Protein AF-A0A559K9N5-F1 (afdb_monomer_lite)

Radius of gyration: 22.15 Å; chains: 1; bounding box: 62×51×55 Å

InterPro domains:
  IPR001088 Glycoside hydrolase, family 4 [PTHR32092] (78-131)
  IPR015955 Lactate dehydrogenase/glycoside hydrolase, family 4, C-terminal [G3DSA:3.90.110.10] (132-196)
  IPR015955 Lactate dehydrogenase/glycoside hydrolase, family 4, C-terminal [SSF56327] (88-195)
  IPR022616 Glycosyl hydrolase, family 4, C-terminal [PF11975] (82-131)
  IPR053715 Glycosyl Hydrolase 4 Enzyme Superfamily [G3DSA:3.90.1820.10] (7-131)

Structure (mmCIF, N/CA/C/O backbone):
data_AF-A0A559K9N5-F1
#
_entry.id   AF-A0A559K9N5-F1
#
loop_
_atom_site.group_PDB
_atom_site.id
_atom_site.type_symbol
_atom_site.label_atom_id
_atom_site.label_alt_id
_atom_site.label_comp_id
_atom_site.label_asym_id
_atom_site.label_entity_id
_atom_site.label_seq_id
_atom_site.pdbx_PDB_ins_code
_atom_site.Cartn_x
_atom_site.Cartn_y
_atom_site.Cartn_z
_atom_site.occupancy
_atom_site.B_iso_or_equiv
_atom_site.auth_seq_id
_atom_site.auth_comp_id
_atom_site.auth_asym_id
_atom_site.auth_atom_id
_atom_site.pdbx_PDB_model_num
ATOM 1 N N . MET A 1 1 ? 31.440 27.047 38.379 1.00 31.69 1 MET A N 1
ATOM 2 C CA . MET A 1 1 ? 32.096 26.309 37.282 1.00 31.69 1 MET A CA 1
ATOM 3 C C . MET A 1 1 ? 31.026 26.067 36.230 1.00 31.69 1 MET A C 1
ATOM 5 O O . MET A 1 1 ? 30.105 25.319 36.510 1.00 31.69 1 MET A O 1
ATOM 9 N N . VAL A 1 2 ? 31.095 26.803 35.120 1.00 21.33 2 VAL A N 1
ATOM 10 C CA . VAL A 1 2 ? 30.255 26.661 33.902 1.00 21.33 2 VAL A CA 1
ATOM 11 C C . VAL A 1 2 ? 30.662 25.314 33.241 1.00 21.33 2 VAL A C 1
ATOM 13 O O . VAL A 1 2 ? 31.806 24.912 33.449 1.00 21.33 2 VAL A O 1
ATOM 16 N N . VAL A 1 3 ? 29.865 24.492 32.542 1.00 24.55 3 VAL A N 1
ATOM 17 C CA . VAL A 1 3 ? 28.749 24.698 31.588 1.00 24.55 3 VAL A CA 1
ATOM 18 C C . VAL A 1 3 ? 27.639 23.645 31.845 1.00 24.55 3 VAL A C 1
ATOM 20 O O . VAL A 1 3 ? 27.997 22.498 32.094 1.00 24.55 3 VAL A O 1
ATOM 23 N N . ASP A 1 4 ? 26.317 23.876 31.848 1.00 23.12 4 ASP A N 1
ATOM 24 C CA . ASP A 1 4 ? 25.463 25.061 31.581 1.00 23.12 4 ASP A CA 1
ATOM 25 C C . ASP A 1 4 ? 24.963 25.264 30.120 1.00 23.12 4 ASP A C 1
ATOM 27 O O . ASP A 1 4 ? 25.299 26.259 29.479 1.00 23.12 4 ASP A O 1
ATOM 31 N N . VAL A 1 5 ? 24.170 24.317 29.571 1.00 26.19 5 VAL A N 1
ATOM 32 C CA . VAL A 1 5 ? 23.269 24.568 28.415 1.00 26.19 5 VAL A CA 1
ATOM 33 C C . VAL A 1 5 ? 21.863 24.013 28.688 1.00 26.19 5 VAL A C 1
ATOM 35 O O . VAL A 1 5 ? 21.681 22.818 28.912 1.00 26.19 5 VAL A O 1
ATOM 38 N N . MET A 1 6 ? 20.907 24.940 28.648 1.00 23.38 6 MET A N 1
ATOM 39 C CA . MET A 1 6 ? 19.439 24.831 28.628 1.00 23.38 6 MET A CA 1
ATOM 40 C C . MET A 1 6 ? 18.924 23.848 27.532 1.00 23.38 6 MET A C 1
ATOM 42 O O . MET A 1 6 ? 19.686 23.423 26.670 1.00 23.38 6 MET A O 1
ATOM 46 N N . ASP A 1 7 ? 17.660 23.423 27.466 1.00 23.78 7 ASP A N 1
ATOM 47 C CA . ASP A 1 7 ? 16.441 24.148 27.838 1.00 23.78 7 ASP A CA 1
ATOM 48 C C . ASP A 1 7 ? 15.237 23.211 28.068 1.00 23.78 7 ASP A C 1
ATOM 50 O O . ASP A 1 7 ? 15.202 22.082 27.567 1.00 23.78 7 ASP A O 1
ATOM 54 N N . GLU A 1 8 ? 14.229 23.697 28.793 1.00 28.95 8 GLU A N 1
ATOM 55 C CA . GLU A 1 8 ? 12.932 23.030 28.963 1.00 28.95 8 GLU A CA 1
ATOM 56 C C . GLU A 1 8 ? 11.982 23.417 27.818 1.00 28.95 8 GLU A C 1
ATOM 58 O O . GLU A 1 8 ? 11.743 24.603 27.612 1.00 28.95 8 GLU A O 1
ATOM 63 N N . ALA A 1 9 ? 11.353 22.458 27.119 1.00 24.92 9 ALA A N 1
ATOM 64 C CA . ALA A 1 9 ? 10.164 22.759 26.308 1.00 24.92 9 ALA A CA 1
ATOM 65 C C . ALA A 1 9 ? 9.334 21.533 25.871 1.00 24.92 9 ALA A C 1
ATOM 67 O O . ALA A 1 9 ? 9.774 20.718 25.066 1.00 24.92 9 ALA A O 1
ATOM 68 N N . LEU A 1 10 ? 8.065 21.557 26.293 1.00 23.88 10 LEU A N 1
ATOM 69 C CA . LEU A 1 10 ? 6.86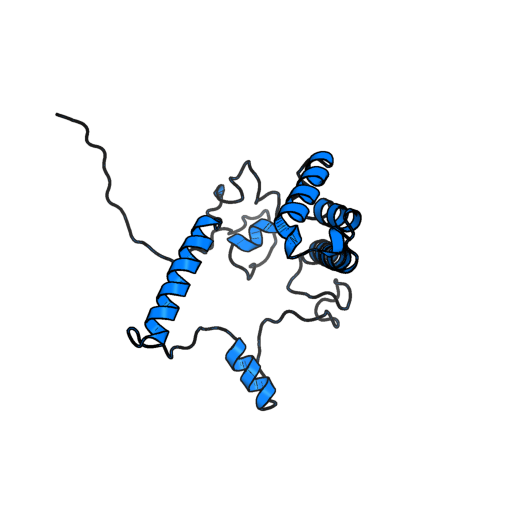2 21.227 25.510 1.00 23.88 10 LEU A CA 1
ATOM 70 C C . LEU A 1 10 ? 6.554 19.762 25.123 1.00 23.88 10 LEU A C 1
ATOM 72 O O . LEU A 1 10 ? 7.095 19.178 24.190 1.00 23.88 10 LEU A O 1
ATOM 76 N N . ASP A 1 11 ? 5.514 19.269 25.798 1.00 23.53 11 ASP A N 1
ATOM 77 C CA . ASP A 1 11 ? 4.351 18.555 25.262 1.00 23.53 11 ASP A CA 1
ATOM 78 C C . ASP A 1 11 ? 4.532 17.465 24.191 1.00 23.53 11 ASP A C 1
ATOM 80 O O . ASP A 1 11 ? 4.672 17.707 22.990 1.00 23.53 11 ASP A O 1
ATOM 84 N N . VAL A 1 12 ? 4.279 16.225 24.615 1.00 21.98 12 VAL A N 1
ATOM 85 C CA . VAL A 1 12 ? 4.082 15.073 23.725 1.00 21.98 12 VAL A CA 1
ATOM 86 C C . VAL A 1 12 ? 2.683 15.118 23.085 1.00 21.98 12 VAL A C 1
ATOM 88 O O . VAL A 1 12 ? 1.790 14.337 23.423 1.00 21.98 12 VAL A O 1
ATOM 91 N N . TRP A 1 13 ? 2.490 16.019 22.121 1.00 19.45 13 TRP A N 1
ATOM 92 C CA . TRP A 1 13 ? 1.315 16.023 21.243 1.00 19.45 13 TRP A CA 1
ATOM 93 C C . TRP A 1 13 ? 1.425 14.900 20.200 1.00 19.45 13 TRP A C 1
ATOM 95 O O . TRP A 1 13 ? 2.041 15.060 19.147 1.00 19.45 13 TRP A O 1
ATOM 105 N N . VAL A 1 14 ? 0.785 13.752 20.453 1.00 25.91 14 VAL A N 1
ATOM 106 C CA . VAL A 1 14 ? 0.626 12.683 19.443 1.00 25.91 14 VAL A CA 1
ATOM 107 C C . VAL A 1 14 ? -0.525 13.021 18.485 1.00 25.91 14 VAL A C 1
ATOM 109 O O . VAL A 1 14 ? -1.533 12.324 18.422 1.00 25.91 14 VAL A O 1
ATOM 112 N N . ILE A 1 15 ? -0.359 14.108 17.729 1.00 29.33 15 ILE A N 1
ATOM 113 C CA . ILE A 1 15 ? -1.099 14.409 16.496 1.00 29.33 15 ILE A CA 1
ATOM 114 C C . ILE A 1 15 ? -0.087 15.044 15.540 1.00 29.33 15 ILE A C 1
ATOM 116 O O . ILE A 1 15 ? 0.432 16.120 15.819 1.00 29.33 15 ILE A O 1
ATOM 120 N N . CYS A 1 16 ? 0.224 14.379 14.426 1.00 26.53 16 CYS A N 1
ATOM 121 C CA . CYS A 1 16 ? 1.191 14.869 13.439 1.00 26.53 16 CYS A CA 1
ATOM 122 C C . CYS A 1 16 ? 0.758 14.538 12.005 1.00 26.53 16 CYS A C 1
ATOM 124 O O . CYS A 1 16 ? 1.421 13.791 11.292 1.00 26.53 16 CYS A O 1
ATOM 126 N N . ASP A 1 17 ? -0.344 15.158 11.591 1.00 36.38 17 ASP A N 1
ATOM 127 C CA . ASP A 1 17 ? -0.456 15.729 10.248 1.00 36.38 17 ASP A CA 1
ATOM 128 C C . ASP A 1 17 ? -0.633 17.236 10.455 1.00 36.38 17 ASP A C 1
ATOM 130 O O . ASP A 1 17 ? -1.739 17.757 10.592 1.00 36.38 17 ASP A O 1
ATOM 134 N N . GLY A 1 18 ? 0.489 17.938 10.619 1.00 35.84 18 GLY A N 1
ATOM 135 C CA . GLY A 1 18 ? 0.484 19.392 10.667 1.00 35.84 18 GLY A CA 1
ATOM 136 C C . GLY A 1 18 ? 0.368 19.910 9.245 1.00 35.84 18 GLY A C 1
ATOM 137 O O . GLY A 1 18 ? 1.413 20.191 8.674 1.00 35.84 18 GLY A O 1
ATOM 138 N N . TRP A 1 19 ? -0.865 19.991 8.723 1.00 39.06 19 TRP A N 1
ATOM 139 C CA . TRP A 1 19 ? -1.255 20.419 7.369 1.00 39.06 19 TRP A CA 1
ATOM 140 C C . TRP A 1 19 ? -0.451 21.644 6.894 1.00 39.06 19 TRP A C 1
ATOM 142 O O . TRP A 1 19 ? -0.845 22.798 7.098 1.00 39.06 19 TRP A O 1
ATOM 152 N N . ARG A 1 20 ? 0.726 21.392 6.317 1.00 43.19 20 ARG A N 1
ATOM 153 C CA . ARG A 1 20 ? 1.732 22.409 5.952 1.00 43.19 20 ARG A CA 1
ATOM 154 C C . ARG A 1 20 ? 2.224 22.245 4.527 1.00 43.19 20 ARG A C 1
ATOM 156 O O . ARG A 1 20 ? 2.877 23.162 4.026 1.00 43.19 20 ARG A O 1
ATOM 163 N N . LEU A 1 21 ? 1.815 21.182 3.833 1.00 44.53 21 LEU A N 1
ATOM 164 C CA . LEU A 1 21 ? 1.762 21.148 2.371 1.00 44.53 21 LEU A CA 1
ATOM 165 C C . LEU A 1 21 ? 0.645 22.065 1.839 1.00 44.53 21 LEU A C 1
ATOM 167 O O . LEU A 1 21 ? -0.205 21.668 1.048 1.00 44.53 21 LEU A O 1
ATOM 171 N N . ASN A 1 22 ? 0.672 23.332 2.260 1.00 41.56 22 ASN A N 1
ATOM 172 C CA . ASN A 1 22 ? -0.037 24.398 1.580 1.00 41.56 22 ASN A CA 1
ATOM 173 C C . ASN A 1 22 ? 0.777 24.700 0.319 1.00 41.56 22 ASN A C 1
ATOM 175 O O . ASN A 1 22 ? 1.760 25.448 0.358 1.00 41.56 22 ASN A O 1
ATOM 179 N N . PHE A 1 23 ? 0.443 24.001 -0.766 1.00 46.22 23 PHE A N 1
ATOM 180 C CA . PHE A 1 23 ? 1.083 24.196 -2.055 1.00 46.22 23 PHE A CA 1
ATOM 181 C C . PHE A 1 23 ? 0.971 25.676 -2.429 1.00 46.22 23 PHE A C 1
ATOM 183 O O . PHE A 1 23 ? -0.121 26.226 -2.544 1.00 46.22 23 PHE A O 1
ATOM 190 N N . GLY A 1 24 ? 2.120 26.340 -2.584 1.00 38.91 24 GLY A N 1
ATOM 191 C CA . GLY A 1 24 ? 2.156 27.688 -3.144 1.00 38.91 24 GLY A CA 1
ATOM 192 C C . GLY A 1 24 ? 1.601 27.702 -4.578 1.00 38.91 24 GLY A C 1
ATOM 193 O O . GLY A 1 24 ? 1.278 26.642 -5.116 1.00 38.91 24 GLY A O 1
ATOM 194 N N . PRO A 1 25 ? 1.569 28.865 -5.252 1.00 39.41 25 PRO A N 1
ATOM 195 C CA . PRO A 1 25 ? 0.914 29.063 -6.559 1.00 39.41 25 PRO A CA 1
ATOM 196 C C . PRO A 1 25 ? 1.539 28.301 -7.757 1.00 39.41 25 PRO A C 1
ATOM 198 O O . PRO A 1 25 ? 1.350 28.686 -8.904 1.00 39.41 25 PRO A O 1
ATOM 201 N N . PHE A 1 26 ? 2.305 27.238 -7.500 1.00 38.09 26 PHE A N 1
ATOM 202 C CA . PHE A 1 26 ? 2.994 26.382 -8.463 1.00 38.09 26 PHE A CA 1
ATOM 203 C C . PHE A 1 26 ? 2.447 24.942 -8.527 1.00 38.09 26 PHE A C 1
ATOM 205 O O . PHE A 1 26 ? 2.893 24.186 -9.387 1.00 38.09 26 PHE A O 1
ATOM 212 N N . LEU A 1 27 ? 1.511 24.543 -7.653 1.00 40.69 27 LEU A N 1
ATOM 213 C CA . LEU A 1 27 ? 0.778 23.275 -7.775 1.00 40.69 27 LEU A CA 1
ATOM 214 C C . LEU A 1 27 ? -0.737 23.528 -7.703 1.00 40.69 27 LEU A C 1
ATOM 216 O O . LEU A 1 27 ? -1.298 23.679 -6.621 1.00 40.69 27 LEU A O 1
ATOM 220 N N . GLU A 1 28 ? -1.397 23.530 -8.864 1.00 38.53 28 GLU A N 1
ATOM 221 C CA . GLU A 1 28 ? -2.861 23.453 -8.988 1.00 38.53 28 GLU A CA 1
ATOM 222 C C . GLU A 1 28 ? -3.338 22.028 -8.658 1.00 38.53 28 GLU A C 1
ATOM 224 O O . GLU A 1 28 ? -3.653 21.227 -9.538 1.00 38.53 28 GLU A O 1
ATOM 229 N N . LEU A 1 29 ? -3.341 21.683 -7.371 1.00 46.56 29 LEU A N 1
ATOM 230 C CA . LEU A 1 29 ? -3.907 20.435 -6.863 1.00 46.56 29 LEU A CA 1
ATOM 231 C C . LEU A 1 29 ? -4.775 20.738 -5.644 1.00 46.56 29 LEU A C 1
ATOM 233 O O . LEU A 1 29 ? -4.292 20.845 -4.516 1.00 46.56 29 LEU A O 1
ATOM 237 N N . ASP A 1 30 ? -6.071 20.896 -5.910 1.00 39.97 30 ASP A N 1
ATOM 238 C CA . ASP A 1 30 ? -7.085 21.184 -4.903 1.00 39.97 30 ASP A CA 1
ATOM 239 C C . ASP A 1 30 ? -7.113 20.109 -3.806 1.00 39.97 30 ASP A C 1
ATOM 241 O O . ASP A 1 30 ? -7.405 18.940 -4.063 1.00 39.97 30 ASP A O 1
ATOM 245 N N . LEU A 1 31 ? -6.830 20.553 -2.576 1.00 49.69 31 LEU A N 1
ATOM 246 C CA . LEU A 1 31 ? -7.130 19.907 -1.291 1.00 49.69 31 LEU A CA 1
ATOM 247 C C . LEU A 1 31 ? -7.008 18.369 -1.277 1.00 49.69 31 LEU A C 1
ATOM 249 O O . LEU A 1 31 ? -8.017 17.654 -1.286 1.00 49.69 31 LEU A O 1
ATOM 253 N N . PRO A 1 32 ? -5.784 17.828 -1.187 1.00 56.22 32 PRO A N 1
ATOM 254 C CA . PRO A 1 32 ? -5.600 16.390 -1.102 1.00 56.22 32 PRO A CA 1
ATOM 255 C C . PRO A 1 32 ? -6.125 15.830 0.235 1.00 56.22 32 PRO A C 1
ATOM 257 O O . PRO A 1 32 ? -5.809 16.323 1.314 1.00 56.22 32 PRO A O 1
ATOM 260 N N . LEU A 1 33 ? -6.933 14.769 0.152 1.00 58.12 33 LEU A N 1
ATOM 261 C CA . LEU A 1 33 ? -7.705 14.211 1.277 1.00 58.12 33 LEU A CA 1
ATOM 262 C C . LEU A 1 33 ? -6.913 13.288 2.226 1.00 58.12 33 LEU A C 1
ATOM 264 O O . LEU A 1 33 ? -7.417 12.929 3.288 1.00 58.12 33 LEU A O 1
ATOM 268 N N . ALA A 1 34 ? -5.704 12.866 1.850 1.00 60.94 34 ALA A N 1
ATOM 269 C CA . ALA A 1 34 ? -4.846 12.017 2.679 1.00 60.94 34 ALA A CA 1
ATOM 270 C C . ALA A 1 34 ? -3.799 12.861 3.420 1.00 60.94 34 ALA A C 1
ATOM 272 O O . ALA A 1 34 ? -3.309 13.838 2.872 1.00 60.94 34 ALA A O 1
ATOM 273 N N . GLY A 1 35 ? -3.413 12.469 4.639 1.00 62.59 35 GLY A N 1
ATOM 274 C CA . GLY A 1 35 ? -2.420 13.219 5.422 1.00 62.59 35 GLY A CA 1
ATOM 275 C C . GLY A 1 35 ? -1.067 13.369 4.710 1.00 62.59 35 GLY A C 1
ATOM 276 O O . GLY A 1 35 ? -0.604 12.427 4.054 1.00 62.59 35 GLY A O 1
ATOM 277 N N . ASP A 1 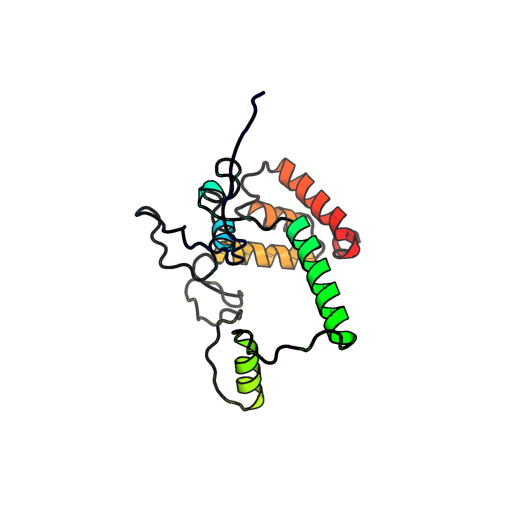36 ? -0.427 14.533 4.884 1.00 67.88 36 ASP A N 1
ATOM 278 C CA . ASP A 1 36 ? 0.780 15.014 4.185 1.00 67.88 36 ASP A CA 1
ATOM 279 C C . ASP A 1 36 ? 1.882 13.946 4.004 1.00 67.88 36 ASP A C 1
ATOM 281 O O . ASP A 1 36 ? 2.549 13.892 2.967 1.00 67.88 36 ASP A O 1
ATOM 285 N N . ARG A 1 37 ? 2.050 13.046 4.987 1.00 74.19 37 ARG A N 1
ATOM 286 C CA . ARG A 1 37 ? 3.048 11.959 4.950 1.00 74.19 37 ARG A CA 1
ATOM 287 C C . ARG A 1 37 ? 2.850 10.912 3.856 1.00 74.19 37 ARG A C 1
ATOM 289 O O . ARG A 1 37 ? 3.842 10.320 3.437 1.00 74.19 37 ARG A O 1
ATOM 296 N N . HIS A 1 38 ? 1.608 10.682 3.432 1.00 77.88 38 HIS A N 1
ATOM 297 C CA . HIS A 1 38 ? 1.259 9.707 2.394 1.00 77.88 38 HIS A CA 1
ATOM 298 C C . HIS A 1 38 ? 1.320 10.343 1.010 1.00 77.88 38 HIS A C 1
ATOM 300 O O . HIS A 1 38 ? 1.842 9.746 0.079 1.00 77.88 38 HIS A O 1
ATOM 306 N N . LEU A 1 39 ? 0.845 11.586 0.886 1.00 78.00 39 LEU A N 1
ATOM 307 C CA . LEU A 1 39 ? 0.838 12.320 -0.380 1.00 78.00 39 LEU A CA 1
ATOM 308 C C . LEU A 1 39 ? 2.236 12.504 -0.951 1.00 78.00 39 LEU A C 1
ATOM 310 O O . LEU A 1 39 ? 2.435 12.342 -2.150 1.00 78.00 39 LEU A O 1
ATOM 314 N N . ILE A 1 40 ? 3.208 12.833 -0.097 1.00 80.25 40 ILE A N 1
ATOM 315 C CA . ILE A 1 40 ? 4.561 13.166 -0.546 1.00 80.25 40 ILE A CA 1
ATOM 316 C C . ILE A 1 40 ? 5.247 12.000 -1.274 1.00 80.25 40 ILE A C 1
ATOM 318 O O . ILE A 1 40 ? 6.127 12.226 -2.098 1.00 80.25 40 ILE A O 1
ATOM 322 N N . GLU A 1 41 ? 4.818 10.764 -1.010 1.00 81.94 41 GLU A N 1
ATOM 323 C CA . GLU A 1 41 ? 5.340 9.540 -1.628 1.00 81.94 41 GLU A CA 1
ATOM 324 C C . GLU A 1 41 ? 4.909 9.395 -3.103 1.00 81.94 41 GLU A C 1
ATOM 326 O O . GLU A 1 41 ? 5.565 8.689 -3.858 1.00 81.94 41 GLU A O 1
ATOM 331 N N . PHE A 1 42 ? 3.903 10.154 -3.555 1.00 80.69 42 PHE A N 1
ATOM 332 C CA . PHE A 1 42 ? 3.495 10.255 -4.965 1.00 80.69 42 PHE A CA 1
ATOM 333 C C . PHE A 1 42 ? 4.274 11.336 -5.747 1.00 80.69 42 PHE A C 1
ATOM 335 O O . PHE A 1 42 ? 4.119 11.452 -6.962 1.00 80.69 42 PHE A O 1
ATOM 342 N N . TYR A 1 43 ? 5.120 12.137 -5.081 1.00 81.31 43 TYR A N 1
ATOM 343 C CA . TYR A 1 43 ? 5.844 13.261 -5.690 1.00 81.31 43 TYR A CA 1
ATOM 344 C C . TYR A 1 43 ? 7.359 13.163 -5.439 1.00 81.31 43 TYR A C 1
ATOM 346 O O . TYR A 1 43 ? 7.855 13.665 -4.425 1.00 81.31 43 TYR A O 1
ATOM 354 N N . PRO A 1 44 ? 8.151 12.605 -6.373 1.00 80.62 44 PRO A N 1
ATOM 355 C CA . PRO A 1 44 ? 9.596 12.415 -6.179 1.00 80.62 44 PRO A CA 1
ATOM 356 C C . PRO A 1 44 ? 10.369 13.728 -6.002 1.00 80.62 44 PRO A C 1
ATOM 358 O O . PRO A 1 44 ? 11.372 13.784 -5.293 1.00 80.62 44 PRO A O 1
ATOM 361 N N . SER A 1 45 ? 9.872 14.827 -6.577 1.00 80.50 45 SER A N 1
ATOM 362 C CA . SER A 1 45 ? 10.395 16.184 -6.360 1.00 80.50 45 SER A CA 1
ATOM 363 C C . SER A 1 45 ? 10.274 16.655 -4.901 1.00 80.50 45 SER A C 1
ATOM 365 O O . SER A 1 45 ? 11.079 17.474 -4.450 1.00 80.50 45 SER A O 1
ATOM 367 N N . LEU A 1 46 ? 9.317 16.104 -4.146 1.00 82.12 46 LEU A N 1
ATOM 368 C CA . LEU A 1 46 ? 9.026 16.428 -2.746 1.00 82.12 46 LEU A CA 1
ATOM 369 C C . LEU A 1 46 ? 9.487 15.341 -1.757 1.00 82.12 46 LEU A C 1
ATOM 371 O O . LEU A 1 46 ? 9.679 15.651 -0.584 1.00 82.12 46 LEU A O 1
ATOM 375 N N . CYS A 1 47 ? 9.738 14.109 -2.212 1.00 83.69 47 CYS A N 1
ATOM 376 C CA . CYS A 1 47 ? 10.252 13.003 -1.396 1.00 83.69 47 CYS A CA 1
ATOM 377 C C . CYS A 1 47 ? 11.584 12.459 -1.943 1.00 83.69 47 CYS A C 1
ATOM 379 O O . CYS A 1 47 ? 11.625 11.425 -2.605 1.00 83.69 47 CYS A O 1
ATOM 381 N N . ASN A 1 48 ? 12.695 13.140 -1.643 1.00 82.50 48 ASN A N 1
ATOM 382 C CA . ASN A 1 48 ? 14.038 12.735 -2.076 1.00 82.50 48 ASN A CA 1
ATOM 383 C C . ASN A 1 48 ? 15.119 13.093 -1.042 1.00 82.50 48 ASN A C 1
ATOM 385 O O . ASN A 1 48 ? 14.863 13.784 -0.056 1.00 82.50 48 ASN A O 1
ATOM 389 N N . LEU A 1 49 ? 16.357 12.649 -1.265 1.00 84.38 49 LEU A N 1
ATOM 390 C CA . LEU A 1 49 ? 17.458 12.867 -0.321 1.00 84.38 49 LEU A CA 1
ATOM 391 C C . LEU A 1 49 ? 17.724 14.362 -0.034 1.00 84.38 49 LEU A C 1
ATOM 393 O O . LEU A 1 49 ? 18.005 14.722 1.107 1.00 84.38 49 LEU A O 1
ATOM 397 N N . GLN A 1 50 ? 17.577 15.246 -1.031 1.00 84.56 50 GLN A N 1
ATOM 398 C CA . GLN A 1 50 ? 17.881 16.682 -0.907 1.00 84.56 50 GLN A CA 1
ATOM 399 C C . GLN A 1 50 ? 16.901 17.437 0.007 1.00 84.56 50 GLN A C 1
ATOM 401 O O . GLN A 1 50 ? 17.255 18.468 0.579 1.00 84.56 50 GLN A O 1
ATOM 406 N N . ASN A 1 51 ? 15.668 16.942 0.152 1.00 85.44 51 ASN A N 1
ATOM 407 C CA . ASN A 1 51 ? 14.655 17.499 1.055 1.00 85.44 51 ASN A CA 1
ATOM 408 C C . ASN A 1 51 ? 14.411 16.629 2.304 1.00 85.44 51 ASN A C 1
ATOM 410 O O . ASN A 1 51 ? 13.450 16.866 3.043 1.00 85.44 51 ASN A O 1
ATOM 414 N N . GLY A 1 52 ? 15.285 15.647 2.558 1.00 84.25 52 GLY A N 1
ATOM 415 C CA . GLY A 1 52 ? 15.169 14.730 3.689 1.00 84.25 52 GLY A CA 1
ATOM 416 C C . GLY A 1 52 ? 13.918 13.856 3.605 1.00 84.25 52 GLY A C 1
ATOM 417 O O . GLY A 1 52 ? 13.225 13.698 4.604 1.00 84.25 52 GLY A O 1
ATOM 418 N N . TYR A 1 53 ? 13.587 13.344 2.417 1.00 85.19 53 TYR A N 1
ATOM 419 C CA . TYR A 1 53 ? 12.376 12.558 2.146 1.00 85.19 53 TYR A CA 1
ATOM 420 C C . TYR A 1 53 ? 11.095 13.275 2.603 1.00 85.19 53 TYR A C 1
ATOM 422 O O . TYR A 1 53 ? 10.215 12.683 3.225 1.00 85.19 53 TYR A O 1
ATOM 430 N N . GLY A 1 54 ? 11.016 14.577 2.333 1.00 83.62 54 GLY A N 1
ATOM 431 C CA . GLY A 1 54 ? 9.884 15.422 2.701 1.00 83.62 54 GLY A CA 1
ATOM 432 C C . GLY A 1 54 ? 9.979 16.120 4.062 1.00 83.62 54 GLY A C 1
ATOM 433 O O . GLY A 1 54 ? 9.202 17.043 4.309 1.00 83.62 54 GLY A O 1
ATOM 434 N N . MET A 1 55 ? 10.944 15.771 4.925 1.00 84.38 55 MET A N 1
ATOM 435 C CA . MET A 1 55 ? 11.100 16.403 6.249 1.00 84.38 55 MET A CA 1
ATOM 436 C C . MET A 1 55 ? 11.294 17.926 6.173 1.00 84.38 55 MET A C 1
ATOM 438 O O . MET A 1 55 ? 10.823 18.644 7.055 1.00 84.38 55 MET A O 1
ATOM 442 N N . LYS A 1 56 ? 11.894 18.442 5.088 1.00 84.50 56 LYS A N 1
ATOM 443 C CA . LYS A 1 56 ? 11.993 19.888 4.797 1.00 84.50 56 LYS A CA 1
ATOM 444 C C . LYS A 1 56 ? 10.638 20.614 4.828 1.00 84.50 56 LYS A C 1
ATOM 446 O O . LYS A 1 56 ? 10.596 21.802 5.136 1.00 84.50 56 LYS A O 1
ATOM 451 N N . TYR A 1 57 ? 9.550 19.915 4.512 1.00 81.62 57 TYR A N 1
ATOM 452 C CA . TYR A 1 57 ? 8.189 20.454 4.459 1.00 81.62 57 TYR A CA 1
ATOM 453 C C . TYR A 1 57 ? 7.374 20.156 5.732 1.00 81.62 57 TYR A C 1
ATOM 455 O O . TYR A 1 57 ? 6.167 20.371 5.757 1.00 81.62 57 TYR A O 1
ATOM 463 N N . GLY A 1 58 ? 8.018 19.661 6.797 1.00 81.56 58 GLY A N 1
ATOM 464 C CA . GLY A 1 58 ? 7.359 19.280 8.052 1.00 81.56 58 GLY A CA 1
ATOM 465 C C . GLY A 1 58 ? 6.759 17.870 8.058 1.00 81.56 58 GLY A C 1
ATOM 466 O O . GLY A 1 58 ? 6.141 17.479 9.046 1.00 81.56 58 GLY A O 1
ATOM 467 N N . VAL A 1 59 ? 6.956 17.084 6.994 1.00 82.06 59 VAL A N 1
ATOM 468 C CA . VAL A 1 59 ? 6.466 15.704 6.926 1.00 82.06 59 VAL A CA 1
ATOM 469 C C . VAL A 1 59 ? 7.313 14.783 7.804 1.00 82.06 59 VAL A C 1
ATOM 471 O O . VAL A 1 59 ? 8.490 14.550 7.532 1.00 82.06 59 VAL A O 1
ATOM 474 N N . LEU A 1 60 ? 6.697 14.199 8.834 1.00 82.62 60 LEU A N 1
ATOM 475 C CA . LEU A 1 60 ? 7.346 13.212 9.697 1.00 82.62 60 LEU A CA 1
ATOM 476 C C . LEU A 1 60 ? 7.247 11.801 9.100 1.00 82.62 60 LEU A C 1
ATOM 478 O O . LEU A 1 60 ? 6.155 11.275 8.869 1.00 82.62 60 LEU A O 1
ATOM 482 N N . LYS A 1 61 ? 8.395 11.147 8.897 1.00 81.69 61 LYS A N 1
ATOM 483 C CA . LYS A 1 61 ? 8.455 9.758 8.421 1.00 81.69 61 LYS A CA 1
ATOM 484 C C . LYS A 1 61 ? 8.340 8.758 9.574 1.00 81.69 61 LYS A C 1
ATOM 486 O O . LYS A 1 61 ? 9.009 8.864 10.599 1.00 81.69 61 LYS A O 1
ATOM 491 N N . THR A 1 62 ? 7.494 7.742 9.395 1.00 84.00 62 THR A N 1
ATOM 492 C CA . THR A 1 62 ? 7.298 6.673 10.387 1.00 84.00 62 THR A CA 1
ATOM 493 C C . THR A 1 62 ? 8.4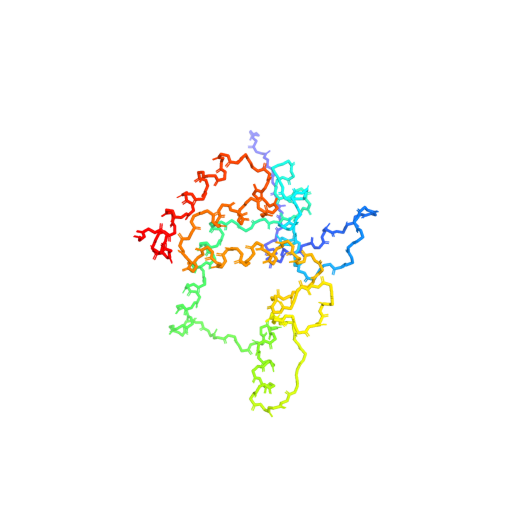10 5.627 10.284 1.00 84.00 62 THR A C 1
ATOM 495 O O . THR A 1 62 ? 8.401 4.800 9.373 1.00 84.00 62 THR A O 1
ATOM 498 N N . THR A 1 63 ? 9.345 5.620 11.236 1.00 87.75 63 THR A N 1
ATOM 499 C CA . THR A 1 63 ? 10.462 4.659 11.249 1.00 87.75 63 THR A CA 1
ATOM 500 C C . THR A 1 63 ? 10.016 3.228 11.584 1.00 87.75 63 THR A C 1
ATOM 502 O O . THR A 1 63 ? 8.986 2.994 12.225 1.00 87.75 63 THR A O 1
ATOM 505 N N . VAL A 1 64 ? 10.825 2.240 11.184 1.00 87.81 64 VAL A N 1
ATOM 506 C CA . VAL A 1 64 ? 10.598 0.821 11.523 1.00 87.81 64 VAL A CA 1
ATOM 507 C C . VAL A 1 64 ? 10.601 0.607 13.040 1.00 87.81 64 VAL A C 1
ATOM 509 O O . VAL A 1 64 ? 9.765 -0.135 13.556 1.00 87.81 64 VAL A O 1
ATOM 512 N N . ASP A 1 65 ? 11.476 1.294 13.775 1.00 89.44 65 ASP A N 1
ATOM 513 C CA . ASP A 1 65 ? 11.550 1.162 15.233 1.00 89.44 65 ASP A CA 1
ATOM 514 C C . ASP A 1 65 ? 10.362 1.815 15.946 1.00 89.44 65 ASP A C 1
ATOM 516 O O . ASP A 1 65 ? 9.841 1.239 16.903 1.00 89.44 65 ASP A O 1
ATOM 520 N N . ALA A 1 66 ? 9.821 2.922 15.421 1.00 87.81 66 ALA A N 1
ATOM 521 C CA . ALA A 1 66 ? 8.549 3.467 15.895 1.00 87.81 66 ALA A CA 1
ATOM 522 C C . ALA A 1 66 ? 7.393 2.464 15.700 1.00 87.81 66 ALA A C 1
ATOM 524 O O . ALA A 1 66 ? 6.576 2.282 16.610 1.00 87.81 66 ALA A O 1
ATOM 525 N N . ARG A 1 67 ? 7.350 1.740 14.567 1.00 89.75 67 ARG A N 1
ATOM 526 C CA . ARG A 1 67 ? 6.364 0.660 14.336 1.00 89.75 67 ARG A CA 1
ATOM 527 C C . ARG A 1 67 ? 6.556 -0.512 15.306 1.00 89.75 67 ARG A C 1
ATOM 529 O O . ARG A 1 67 ? 5.573 -0.982 15.879 1.00 89.75 67 ARG A O 1
ATOM 536 N N . ARG A 1 68 ? 7.799 -0.954 15.545 1.00 92.12 68 ARG A N 1
ATOM 537 C CA . ARG A 1 68 ? 8.131 -2.017 16.519 1.00 92.12 68 ARG A CA 1
ATOM 538 C C . ARG A 1 68 ? 7.698 -1.640 17.938 1.00 92.12 68 ARG A C 1
ATOM 540 O O . ARG A 1 68 ? 6.985 -2.408 18.581 1.00 92.12 68 ARG A O 1
ATOM 547 N N . LEU A 1 69 ? 8.059 -0.443 18.402 1.00 93.56 69 LEU A N 1
ATOM 548 C CA . LEU A 1 69 ? 7.699 0.056 19.731 1.00 93.56 69 LEU A CA 1
ATOM 549 C C . LEU A 1 69 ? 6.180 0.220 19.890 1.00 93.56 69 LEU A C 1
ATOM 551 O O . LEU A 1 69 ? 5.617 -0.169 20.914 1.00 93.56 69 LEU A O 1
ATOM 555 N N . THR A 1 70 ? 5.499 0.723 18.858 1.00 92.75 70 THR A N 1
ATOM 556 C CA . THR A 1 70 ? 4.031 0.814 18.834 1.00 92.75 70 THR A CA 1
ATOM 557 C C . THR A 1 70 ? 3.388 -0.570 18.924 1.00 92.75 70 THR A C 1
ATOM 559 O O . THR A 1 70 ? 2.466 -0.755 19.716 1.00 92.75 70 THR A O 1
ATOM 562 N N . LYS A 1 71 ? 3.911 -1.575 18.205 1.00 93.62 71 LYS A N 1
ATOM 563 C CA . LYS A 1 71 ? 3.415 -2.957 18.291 1.00 93.62 71 LYS A CA 1
ATOM 564 C C . LYS A 1 71 ? 3.596 -3.557 19.688 1.00 93.62 71 LYS A C 1
ATOM 566 O O . LYS A 1 71 ? 2.686 -4.231 20.165 1.00 93.62 71 LYS A O 1
ATOM 571 N N . LEU A 1 72 ? 4.722 -3.295 20.360 1.00 95.44 72 LEU A N 1
ATOM 572 C CA . LEU A 1 72 ? 4.942 -3.729 21.748 1.00 95.44 72 LEU A CA 1
ATOM 573 C C . LEU A 1 72 ? 3.915 -3.101 22.703 1.00 95.44 72 LEU A C 1
ATOM 575 O O . LEU A 1 72 ? 3.272 -3.828 23.457 1.00 95.44 72 LEU A O 1
ATOM 579 N N . ARG A 1 73 ? 3.692 -1.781 22.609 1.00 94.50 73 ARG A N 1
ATOM 580 C CA . ARG A 1 73 ? 2.675 -1.059 23.400 1.00 94.50 73 ARG A CA 1
ATOM 581 C C . ARG A 1 73 ? 1.255 -1.576 23.140 1.00 94.50 73 ARG A C 1
ATOM 583 O O . ARG A 1 73 ? 0.490 -1.757 24.079 1.00 94.50 73 ARG A O 1
ATOM 590 N N . GLN A 1 74 ? 0.909 -1.857 21.882 1.00 93.81 74 GLN A N 1
ATOM 591 C CA . GLN A 1 74 ? -0.387 -2.439 21.512 1.00 93.81 74 GLN A CA 1
ATOM 592 C C . GLN A 1 74 ? -0.573 -3.850 22.085 1.00 93.81 74 GLN A C 1
ATOM 594 O O . GLN A 1 74 ? -1.642 -4.156 22.605 1.00 93.81 74 GLN A O 1
ATOM 599 N N . LEU A 1 75 ? 0.451 -4.708 22.016 1.00 96.44 75 LEU A N 1
ATOM 600 C CA . LEU A 1 75 ? 0.390 -6.059 22.587 1.00 96.44 75 LEU A CA 1
ATOM 601 C C . LEU A 1 75 ? 0.266 -6.031 24.113 1.00 96.44 75 LEU A C 1
ATOM 603 O O . LEU A 1 75 ? -0.480 -6.833 24.668 1.00 96.44 75 LEU A O 1
ATOM 607 N N . ASP A 1 76 ? 0.960 -5.112 24.784 1.00 96.38 76 ASP A N 1
ATOM 608 C CA . ASP A 1 76 ? 0.809 -4.919 26.225 1.00 96.38 76 ASP A CA 1
ATOM 609 C C . ASP A 1 76 ? -0.602 -4.436 26.589 1.00 96.38 76 ASP A C 1
ATOM 611 O O . ASP A 1 76 ? -1.269 -5.042 27.426 1.00 96.38 76 ASP A O 1
ATOM 615 N N . HIS A 1 77 ? -1.125 -3.438 25.868 1.00 94.38 77 HIS A N 1
ATOM 616 C CA . HIS A 1 77 ? -2.496 -2.971 26.059 1.00 94.38 77 HIS A CA 1
ATOM 617 C C . HIS A 1 77 ? -3.530 -4.097 25.877 1.00 94.38 77 HIS A C 1
ATOM 619 O O . HIS A 1 77 ? -4.431 -4.225 26.706 1.00 94.38 77 HIS A O 1
ATOM 625 N N . ILE A 1 78 ? -3.383 -4.943 24.849 1.00 95.25 78 ILE A N 1
ATOM 626 C CA . ILE A 1 78 ? -4.259 -6.105 24.622 1.00 95.25 78 ILE A CA 1
ATOM 627 C C . ILE A 1 78 ? -4.177 -7.102 25.788 1.00 95.25 78 ILE A C 1
ATOM 629 O O . ILE A 1 78 ? -5.208 -7.628 26.203 1.00 95.25 78 ILE A O 1
ATOM 633 N N . ARG A 1 79 ? -2.988 -7.342 26.360 1.00 96.75 79 ARG A N 1
ATOM 634 C CA . ARG A 1 79 ? -2.834 -8.215 27.540 1.00 96.75 79 ARG A CA 1
ATOM 635 C C . ARG A 1 79 ? -3.532 -7.647 28.772 1.00 96.75 79 ARG A C 1
ATOM 637 O O . ARG A 1 79 ? -4.198 -8.407 29.462 1.00 96.75 79 ARG A O 1
ATOM 644 N N . GLN A 1 80 ? -3.416 -6.339 29.018 1.00 96.56 80 GLN A N 1
ATOM 645 C CA . GLN A 1 80 ? -4.102 -5.665 30.129 1.00 96.56 80 GLN A CA 1
ATOM 646 C C . GLN A 1 80 ? -5.632 -5.738 29.995 1.00 96.56 80 GLN A C 1
ATOM 648 O O . GLN A 1 80 ? -6.323 -5.930 30.992 1.00 96.56 80 GLN A O 1
ATOM 653 N N . LEU A 1 81 ? -6.160 -5.618 28.770 1.00 95.56 81 LEU A N 1
ATOM 654 C CA . LEU A 1 81 ? -7.585 -5.825 28.490 1.00 95.56 81 LEU A CA 1
ATOM 655 C C . LEU A 1 81 ? -7.996 -7.283 28.747 1.00 95.56 81 LEU A C 1
ATOM 657 O O . LEU A 1 81 ? -8.972 -7.544 29.444 1.00 95.56 81 LEU A O 1
ATOM 661 N N . ALA A 1 82 ? -7.233 -8.243 28.217 1.00 95.62 82 ALA A N 1
ATOM 662 C CA . ALA A 1 82 ? -7.541 -9.669 28.324 1.00 95.62 82 ALA A CA 1
ATOM 663 C C . ALA A 1 82 ? -7.434 -10.223 29.757 1.00 95.62 82 ALA A C 1
ATOM 665 O O . ALA A 1 82 ? -8.112 -11.196 30.080 1.00 95.62 82 ALA A O 1
ATOM 666 N N . SER A 1 83 ? -6.606 -9.623 30.619 1.00 96.88 83 SER A N 1
ATOM 667 C CA . SER A 1 83 ? -6.509 -9.981 32.040 1.00 96.88 83 SER A CA 1
ATOM 668 C C . SER A 1 83 ? -7.537 -9.280 32.935 1.00 96.88 83 SER A C 1
ATOM 670 O O . SER A 1 83 ? -7.576 -9.558 34.131 1.00 96.88 83 SER A O 1
ATOM 672 N N . GLY A 1 84 ? -8.333 -8.349 32.394 1.00 94.50 84 GLY A N 1
ATOM 673 C CA . GLY A 1 84 ? -9.226 -7.489 33.175 1.00 94.50 84 GLY A CA 1
ATOM 674 C C . GLY A 1 84 ? -8.512 -6.394 33.980 1.00 94.50 84 GLY A C 1
ATOM 675 O O . GLY A 1 84 ? -9.162 -5.674 34.729 1.00 94.50 84 GLY A O 1
ATOM 676 N N . ALA A 1 85 ? -7.192 -6.226 33.823 1.00 95.06 85 ALA A N 1
ATOM 677 C CA . ALA A 1 85 ? -6.431 -5.153 34.475 1.00 95.06 85 ALA A CA 1
ATOM 678 C C . ALA A 1 85 ? -6.734 -3.757 33.895 1.00 95.06 85 ALA A C 1
ATOM 680 O O . ALA A 1 85 ? -6.397 -2.743 34.507 1.00 95.06 85 ALA A O 1
ATOM 681 N N . LYS A 1 86 ? -7.354 -3.696 32.712 1.00 93.69 86 LYS A N 1
ATOM 682 C CA . LYS A 1 86 ? -7.853 -2.474 32.082 1.00 93.69 86 LYS A CA 1
ATOM 683 C C . LYS A 1 86 ? -9.189 -2.758 31.400 1.00 93.69 86 LYS A C 1
ATOM 685 O O . LYS A 1 86 ? -9.348 -3.796 30.765 1.00 93.69 86 LYS A O 1
ATOM 690 N N . GLU A 1 87 ? -10.129 -1.825 31.491 1.00 92.00 87 GLU A N 1
ATOM 691 C CA . GLU A 1 87 ? -11.417 -1.927 30.799 1.00 92.00 87 GLU A CA 1
ATOM 692 C C . GLU A 1 87 ? -11.321 -1.507 29.323 1.00 92.00 87 GLU A C 1
ATOM 694 O O . GLU A 1 87 ? -10.490 -0.679 28.931 1.00 92.00 87 GLU A O 1
ATOM 699 N N . ALA A 1 88 ? -12.191 -2.084 28.491 1.00 88.88 88 ALA A N 1
ATOM 700 C CA . ALA A 1 88 ? -12.331 -1.708 27.089 1.00 88.88 88 ALA A CA 1
ATOM 701 C C . ALA A 1 88 ? -13.098 -0.383 26.951 1.00 88.88 88 ALA A C 1
ATOM 703 O O . ALA A 1 88 ? -14.111 -0.170 27.615 1.00 88.88 88 ALA A O 1
ATOM 704 N N . SER A 1 89 ? -12.648 0.494 26.048 1.00 86.44 89 SER A N 1
ATOM 705 C CA . SER A 1 89 ? -13.415 1.692 25.693 1.00 86.44 89 SER A CA 1
ATOM 706 C C . SER A 1 89 ? -14.566 1.328 24.757 1.00 86.44 89 SER A C 1
ATOM 708 O O . SER A 1 89 ? -14.355 0.674 23.737 1.00 86.44 89 SER A O 1
ATOM 710 N N . TRP A 1 90 ? -15.765 1.813 25.079 1.00 87.25 90 TRP A N 1
ATOM 711 C CA . TRP A 1 90 ? -16.970 1.693 24.247 1.00 87.25 90 TRP A CA 1
ATOM 712 C C . TRP A 1 90 ? -17.229 2.939 23.384 1.00 87.25 90 TRP A C 1
ATOM 714 O O . TRP A 1 90 ? -18.305 3.094 22.806 1.00 87.25 90 TRP A O 1
ATOM 724 N N . GLN A 1 91 ? -16.257 3.852 23.301 1.00 87.44 91 GLN A N 1
ATOM 725 C CA . GLN A 1 91 ? -16.336 5.010 22.413 1.00 87.44 91 GLN A CA 1
ATOM 726 C C . GLN A 1 91 ? -16.250 4.573 20.944 1.00 87.44 91 GLN A C 1
ATOM 728 O O . GLN A 1 91 ? -15.504 3.661 20.588 1.00 87.44 91 GLN A O 1
ATOM 733 N N . ARG A 1 92 ? -17.001 5.253 20.070 1.00 83.25 92 ARG A N 1
ATOM 734 C CA . ARG A 1 92 ? -16.876 5.075 18.618 1.00 83.25 92 ARG A CA 1
ATOM 735 C C . ARG A 1 92 ? -15.483 5.518 18.167 1.00 83.25 92 ARG A C 1
ATOM 737 O O . ARG A 1 92 ? -15.024 6.581 18.569 1.00 83.25 92 ARG A O 1
ATOM 744 N N . SER A 1 93 ? -14.857 4.744 17.285 1.00 86.44 93 SER A N 1
ATOM 745 C CA . SER A 1 93 ? -13.523 5.034 16.740 1.00 86.44 93 SER A CA 1
ATOM 746 C C . SER A 1 93 ? -13.477 6.206 15.753 1.00 86.44 93 SER A C 1
ATOM 748 O O . SER A 1 93 ? -12.394 6.681 15.444 1.00 86.44 93 SER A O 1
ATOM 750 N N . GLY A 1 94 ? -14.628 6.644 15.230 1.00 83.94 94 GLY A N 1
ATOM 75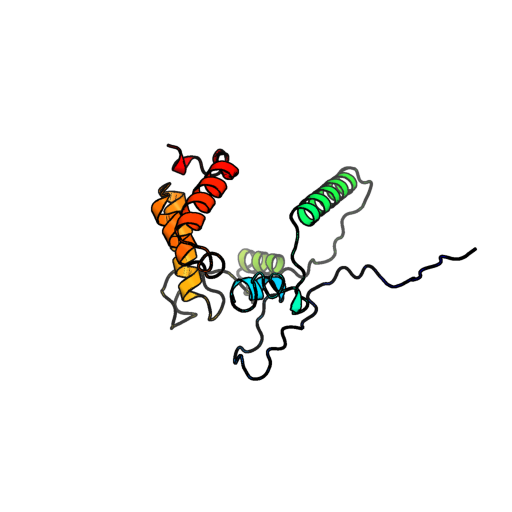1 C CA . GLY A 1 94 ? -14.714 7.570 14.093 1.00 83.94 94 GLY A CA 1
ATOM 752 C C . GLY A 1 94 ? -14.635 6.884 12.721 1.00 83.94 94 GLY A C 1
ATOM 753 O O . GLY A 1 94 ? -14.891 7.529 11.714 1.00 83.94 94 GLY A O 1
ATOM 754 N N . GLU A 1 95 ? -14.350 5.579 12.682 1.00 84.94 95 GLU A N 1
ATOM 755 C CA . GLU A 1 95 ? -14.220 4.789 11.450 1.00 84.94 95 GLU A CA 1
ATOM 756 C C . GLU A 1 95 ? -15.581 4.453 10.810 1.00 84.94 95 GLU A C 1
ATOM 758 O O . GLU A 1 95 ? -16.521 4.014 11.487 1.00 84.94 95 GLU A O 1
ATOM 763 N N . GLU A 1 96 ? -15.659 4.547 9.480 1.00 84.81 96 GLU A N 1
ATOM 764 C CA . GLU A 1 96 ? -16.896 4.343 8.702 1.00 84.81 96 GLU A CA 1
ATOM 765 C C . GLU A 1 96 ? -17.394 2.883 8.699 1.00 84.81 96 GLU A C 1
ATOM 767 O O . GLU A 1 96 ? -18.580 2.623 8.484 1.00 84.81 96 GLU A O 1
ATOM 772 N N . MET A 1 97 ? -16.517 1.917 9.006 1.00 89.06 97 MET A N 1
ATOM 773 C CA . MET A 1 97 ? -16.790 0.470 8.949 1.00 89.06 97 MET A CA 1
ATOM 774 C C . MET A 1 97 ? -18.076 0.055 9.685 1.00 89.06 97 MET A C 1
ATOM 776 O O . MET A 1 97 ? -18.806 -0.821 9.222 1.00 89.06 97 MET A O 1
ATOM 780 N N . THR A 1 98 ? -18.390 0.685 10.823 1.00 90.62 98 THR A N 1
ATOM 781 C CA . THR A 1 98 ? -19.601 0.339 11.592 1.00 90.62 98 THR A CA 1
ATOM 782 C C . THR A 1 98 ? -20.900 0.762 10.906 1.00 90.62 98 THR A C 1
ATOM 784 O O . THR A 1 98 ? -21.907 0.073 11.062 1.00 90.62 98 THR A O 1
ATOM 787 N N . GLU A 1 99 ? -20.892 1.843 10.123 1.00 90.19 99 GLU A N 1
ATOM 788 C CA . GLU A 1 99 ? -22.058 2.279 9.348 1.00 90.19 99 GLU A CA 1
ATOM 789 C C . GLU A 1 99 ? -22.165 1.505 8.023 1.00 90.19 99 GLU A C 1
ATOM 791 O O . GLU A 1 99 ? -23.272 1.133 7.633 1.00 90.19 99 GLU A O 1
ATOM 796 N N . ILE A 1 100 ? -21.034 1.132 7.403 1.00 91.06 100 ILE A N 1
ATOM 797 C CA . ILE A 1 100 ? -21.004 0.208 6.250 1.00 91.06 100 ILE A CA 1
ATOM 798 C C . ILE A 1 100 ? -21.637 -1.142 6.621 1.00 91.06 100 ILE A C 1
ATOM 800 O O . ILE A 1 100 ? -22.550 -1.603 5.935 1.00 91.06 100 ILE A O 1
ATOM 804 N N . MET A 1 101 ? -21.216 -1.759 7.734 1.00 93.12 101 MET A N 1
ATOM 805 C CA . MET A 1 101 ? -21.789 -3.036 8.187 1.00 93.12 101 MET A CA 1
ATOM 806 C C . MET A 1 101 ? -23.296 -2.937 8.458 1.00 93.12 101 MET A C 1
ATOM 808 O O . MET A 1 101 ? -24.043 -3.839 8.083 1.00 93.12 101 MET A O 1
ATOM 812 N N . LYS A 1 102 ? -23.766 -1.841 9.071 1.00 93.50 102 LYS A N 1
ATOM 813 C CA . LYS A 1 102 ? -25.203 -1.622 9.294 1.00 93.50 102 LYS A CA 1
ATOM 814 C C . LYS A 1 102 ? -25.968 -1.520 7.982 1.00 93.50 102 LYS A C 1
ATOM 816 O O . LYS A 1 102 ? -26.978 -2.199 7.859 1.00 93.50 102 LYS A O 1
ATOM 821 N N . ALA A 1 103 ? -25.496 -0.716 7.028 1.00 94.19 103 ALA A N 1
ATOM 822 C CA . ALA A 1 103 ? -26.143 -0.556 5.728 1.00 94.19 103 ALA A CA 1
ATOM 823 C C . ALA A 1 103 ? -26.281 -1.905 4.999 1.00 94.19 103 ALA A C 1
ATOM 825 O O . ALA A 1 103 ? -27.377 -2.261 4.572 1.00 94.19 103 ALA A O 1
ATOM 826 N N . VAL A 1 104 ? -25.207 -2.705 4.964 1.00 93.19 104 VAL A N 1
ATOM 827 C CA . VAL A 1 104 ? -25.216 -4.048 4.357 1.00 93.19 104 VAL A CA 1
ATOM 828 C C . VAL A 1 104 ? -26.213 -4.990 5.046 1.00 93.19 104 VAL A C 1
ATOM 830 O O . VAL A 1 104 ? -26.954 -5.690 4.363 1.00 93.19 104 VAL A O 1
ATOM 833 N N . ILE A 1 105 ? -26.260 -5.012 6.383 1.00 96.06 105 ILE A N 1
ATOM 834 C CA . ILE A 1 105 ? -27.133 -5.930 7.139 1.00 96.06 105 ILE A CA 1
ATOM 835 C C . ILE A 1 105 ? -28.611 -5.515 7.068 1.00 96.06 105 ILE A C 1
ATOM 837 O O . ILE A 1 105 ? -29.483 -6.380 7.008 1.00 96.06 105 ILE A O 1
ATOM 841 N N . THR A 1 106 ? -28.916 -4.215 7.093 1.00 96.06 106 THR A N 1
ATOM 842 C CA . THR A 1 106 ? -30.305 -3.716 7.103 1.00 96.06 106 THR A CA 1
ATOM 843 C C . THR A 1 106 ? -30.885 -3.473 5.710 1.00 96.06 106 THR A C 1
ATOM 845 O O . THR A 1 106 ? -32.074 -3.179 5.603 1.00 96.06 106 THR A O 1
ATOM 848 N N . GLY A 1 107 ? -30.072 -3.561 4.651 1.00 94.56 107 GLY A N 1
ATOM 849 C CA . GLY A 1 107 ? -30.447 -3.108 3.307 1.00 94.56 107 GLY A CA 1
ATOM 850 C C . GLY A 1 107 ? -30.572 -1.582 3.192 1.00 94.56 107 GLY A C 1
ATOM 851 O O . GLY A 1 107 ? -31.187 -1.084 2.251 1.00 94.56 107 GLY A O 1
ATOM 852 N N . GLY A 1 108 ? -30.036 -0.840 4.166 1.00 93.06 108 GLY A N 1
ATOM 853 C CA . GLY A 1 108 ? -30.000 0.620 4.167 1.00 93.06 108 GLY A CA 1
ATOM 854 C C . GLY A 1 108 ? -28.886 1.194 3.287 1.00 93.06 108 GLY A C 1
ATOM 855 O O . GLY A 1 108 ? -28.079 0.472 2.706 1.00 93.06 108 GLY A O 1
ATOM 856 N N . ALA A 1 109 ? -28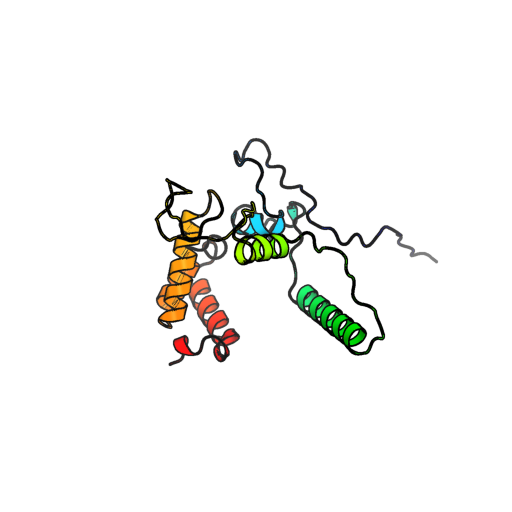.814 2.523 3.229 1.00 92.06 109 ALA A N 1
ATOM 857 C CA . ALA A 1 109 ? -27.749 3.251 2.544 1.00 92.06 109 ALA A CA 1
ATOM 858 C C . ALA A 1 109 ? -26.828 3.958 3.550 1.00 92.06 109 ALA A C 1
ATOM 860 O O . ALA A 1 109 ? -27.283 4.440 4.587 1.00 92.06 109 ALA A O 1
ATOM 861 N N . THR A 1 110 ? -25.544 4.063 3.212 1.00 91.00 110 THR A N 1
ATOM 862 C CA . THR A 1 110 ? -24.575 4.935 3.885 1.00 91.00 110 THR A CA 1
ATOM 863 C C . THR A 1 110 ? -23.626 5.534 2.850 1.00 91.00 110 THR A C 1
ATOM 865 O O . THR A 1 110 ? -23.404 4.936 1.796 1.00 91.00 110 THR A O 1
ATOM 868 N N . THR A 1 111 ? -23.056 6.695 3.157 1.00 86.88 111 THR A N 1
ATOM 869 C CA . THR A 1 111 ? -21.965 7.296 2.380 1.00 86.88 111 THR A CA 1
ATOM 870 C C . THR A 1 111 ? -20.650 6.934 3.059 1.00 86.88 111 THR A C 1
ATOM 872 O O . THR A 1 111 ? -20.544 7.070 4.275 1.00 86.88 111 THR A O 1
ATOM 875 N N . ALA A 1 112 ? -19.677 6.452 2.289 1.00 84.00 112 ALA A N 1
ATOM 876 C CA . ALA A 1 112 ? -18.351 6.076 2.772 1.00 84.00 112 ALA A CA 1
ATOM 877 C C . ALA A 1 112 ? -17.316 6.195 1.642 1.00 84.00 112 ALA A C 1
ATOM 879 O O . ALA A 1 112 ? -17.669 6.044 0.466 1.00 84.00 112 ALA A O 1
ATOM 880 N N . ILE A 1 113 ? -16.047 6.419 1.984 1.00 82.00 113 ILE A N 1
ATOM 881 C CA . ILE A 1 113 ? -14.942 6.403 1.016 1.00 82.00 113 ILE A CA 1
ATOM 882 C C . ILE A 1 113 ? -14.434 4.964 0.888 1.00 82.00 113 ILE A C 1
ATOM 884 O O . ILE A 1 113 ? -13.868 4.397 1.820 1.00 82.00 113 ILE A O 1
ATOM 888 N N . VAL A 1 114 ? -14.638 4.358 -0.284 1.00 81.69 114 VAL A N 1
ATOM 889 C CA . VAL A 1 114 ? -14.354 2.936 -0.523 1.00 81.69 114 VAL A CA 1
ATOM 890 C C . VAL A 1 114 ? -13.435 2.717 -1.721 1.00 81.69 114 VAL A C 1
ATOM 892 O O . VAL A 1 114 ? -13.564 3.361 -2.757 1.00 81.69 114 VAL A O 1
ATOM 895 N N . ASN A 1 115 ? -12.532 1.745 -1.587 1.00 84.50 115 ASN A N 1
ATOM 896 C CA . ASN A 1 115 ? -11.748 1.211 -2.697 1.00 84.50 115 ASN A CA 1
ATOM 897 C C . ASN A 1 115 ? -12.629 0.246 -3.502 1.00 84.50 115 ASN A C 1
ATOM 899 O O . ASN A 1 115 ? -12.958 -0.835 -3.010 1.00 84.50 115 ASN A O 1
ATOM 903 N N . VAL A 1 116 ? -13.012 0.626 -4.722 1.00 84.81 116 VAL A N 1
ATOM 904 C CA . VAL A 1 116 ? -13.844 -0.196 -5.619 1.00 84.81 116 VAL A CA 1
ATOM 905 C C . VAL A 1 116 ? -13.316 -0.176 -7.059 1.00 84.81 116 VAL A C 1
ATOM 907 O O . VAL A 1 116 ? -12.667 0.801 -7.444 1.00 84.81 116 VAL A O 1
ATOM 910 N N . PRO A 1 117 ? -13.604 -1.219 -7.864 1.00 86.38 117 PRO A N 1
ATOM 911 C CA . PRO A 1 117 ? -13.326 -1.221 -9.297 1.00 86.38 117 PRO A CA 1
ATOM 912 C C . PRO A 1 117 ? -14.014 -0.051 -10.011 1.00 86.38 117 PRO A C 1
ATOM 914 O O . PRO A 1 117 ? -15.177 0.271 -9.733 1.00 86.38 117 PRO A O 1
ATOM 917 N N . ASN A 1 118 ? -13.313 0.573 -10.957 1.00 87.38 118 ASN A N 1
ATOM 918 C CA . ASN A 1 118 ? -13.851 1.670 -11.750 1.00 87.38 118 ASN A CA 1
ATOM 919 C C . ASN A 1 118 ? -14.911 1.169 -12.748 1.00 87.38 118 ASN A C 1
ATOM 921 O O . ASN A 1 118 ? -14.613 0.764 -13.872 1.00 87.38 118 ASN A O 1
ATOM 925 N N . GLY A 1 119 ? -16.177 1.262 -12.352 1.00 87.19 119 GLY A N 1
ATOM 926 C CA . GLY A 1 119 ? -17.348 1.076 -13.210 1.00 87.19 119 GLY A CA 1
ATOM 927 C C . GLY A 1 119 ? -17.661 2.290 -14.098 1.00 87.19 119 GLY A C 1
ATOM 928 O O . GLY A 1 119 ? -18.600 2.234 -14.896 1.00 87.19 119 GLY A O 1
ATOM 929 N N . GLY A 1 120 ? -16.883 3.372 -13.994 1.00 87.50 120 GLY A N 1
ATOM 930 C CA . GLY A 1 120 ? -17.092 4.642 -14.699 1.00 87.50 120 GLY A CA 1
ATOM 931 C C . GLY A 1 120 ? -17.216 5.858 -13.777 1.00 87.50 120 GLY A C 1
ATOM 932 O O . GLY A 1 120 ? -17.578 6.929 -14.256 1.00 87.50 120 GLY A O 1
ATOM 933 N N . GLN A 1 121 ? -16.919 5.714 -12.480 1.00 86.00 121 GLN A N 1
ATOM 934 C CA . GLN A 1 121 ? -16.860 6.823 -11.522 1.00 86.00 121 GLN A CA 1
ATOM 935 C C . GLN A 1 121 ? -15.752 7.820 -11.901 1.00 86.00 121 GLN A C 1
ATOM 937 O O . GLN A 1 121 ? -15.930 9.023 -11.731 1.00 86.00 121 GLN A O 1
ATOM 942 N N . LEU A 1 122 ? -14.639 7.326 -12.463 1.00 82.69 122 LEU A N 1
ATOM 943 C CA . LEU A 1 122 ? -13.590 8.139 -13.082 1.00 82.69 122 LEU A CA 1
ATOM 944 C C . LEU A 1 122 ? -13.526 7.837 -14.585 1.00 82.69 122 LEU A C 1
ATOM 946 O O . LEU A 1 122 ? -12.989 6.815 -15.015 1.00 82.69 122 LEU A O 1
ATOM 950 N N . THR A 1 123 ? -14.074 8.737 -15.402 1.00 84.50 123 THR A N 1
ATOM 951 C CA . THR A 1 123 ? -14.188 8.567 -16.865 1.00 84.50 123 THR A CA 1
ATOM 952 C C . THR A 1 123 ? -12.849 8.630 -17.605 1.00 84.50 123 THR A C 1
ATOM 954 O O . THR A 1 123 ? -12.744 8.141 -18.728 1.00 84.50 123 THR A O 1
ATOM 957 N N . ASN A 1 124 ? -11.816 9.202 -16.982 1.00 82.19 124 ASN A N 1
ATOM 958 C CA . ASN A 1 124 ? -10.450 9.288 -17.502 1.00 82.19 124 ASN A CA 1
ATOM 959 C C . ASN A 1 124 ? -9.547 8.117 -17.061 1.00 82.19 124 ASN A C 1
ATOM 961 O O . ASN A 1 124 ? -8.357 8.120 -17.380 1.00 82.19 124 ASN A O 1
ATOM 965 N N . MET A 1 125 ? -10.073 7.121 -16.346 1.00 81.12 125 MET A N 1
ATOM 966 C CA . MET A 1 125 ? -9.330 5.949 -15.868 1.00 81.12 125 MET A CA 1
ATOM 967 C C . MET A 1 125 ? -9.803 4.665 -16.570 1.00 81.12 125 MET A C 1
ATOM 969 O O . MET A 1 125 ? -10.957 4.608 -17.002 1.00 81.12 125 MET A O 1
ATOM 973 N N . PRO A 1 126 ? -8.953 3.624 -16.697 1.00 82.50 126 PRO A N 1
ATOM 974 C CA . PRO A 1 126 ? -9.395 2.318 -17.182 1.00 82.50 126 PRO A CA 1
ATOM 975 C C . PRO A 1 126 ? -10.523 1.750 -16.311 1.00 82.50 126 PRO A C 1
ATOM 977 O O . PRO A 1 126 ? -10.654 2.111 -15.138 1.00 82.50 126 PRO A O 1
ATOM 980 N N . ARG A 1 127 ? -11.343 0.862 -16.882 1.00 86.25 127 ARG A N 1
ATOM 981 C CA . ARG A 1 127 ? -12.336 0.099 -16.111 1.00 86.25 127 ARG A CA 1
ATOM 982 C C . ARG A 1 127 ? -11.646 -0.935 -15.222 1.00 86.25 127 ARG A C 1
ATOM 984 O O . ARG A 1 127 ? -10.499 -1.283 -15.470 1.00 86.25 127 ARG A O 1
ATOM 991 N N . GLU A 1 128 ? -12.356 -1.414 -14.207 1.00 83.69 128 GLU A N 1
ATOM 992 C CA . GLU A 1 128 ? -11.919 -2.432 -13.231 1.00 83.69 128 GLU A CA 1
ATOM 993 C C . GLU A 1 128 ? -10.739 -2.060 -12.307 1.00 83.69 128 GLU A C 1
ATOM 995 O O . GLU A 1 128 ? -10.639 -2.607 -11.210 1.00 83.69 128 GLU A O 1
ATOM 1000 N N . VAL A 1 129 ? -9.910 -1.073 -12.665 1.00 82.50 129 VAL A N 1
ATOM 1001 C CA . VAL A 1 129 ? -8.886 -0.486 -11.781 1.00 82.50 129 VAL A CA 1
ATOM 1002 C C . VAL A 1 129 ? -9.516 -0.006 -10.470 1.00 82.50 129 VAL A C 1
ATOM 1004 O O . VAL A 1 129 ? -10.534 0.686 -10.484 1.00 82.50 129 VAL A O 1
ATOM 1007 N N . ILE A 1 130 ? -8.890 -0.324 -9.334 1.00 80.00 130 ILE A N 1
ATOM 1008 C CA . ILE A 1 130 ? -9.289 0.201 -8.021 1.00 80.00 130 ILE A CA 1
ATOM 1009 C C . ILE A 1 130 ? -8.910 1.686 -7.935 1.00 80.00 130 ILE A C 1
ATOM 1011 O O . ILE A 1 130 ? -7.733 2.027 -8.058 1.00 80.00 130 ILE A O 1
ATOM 1015 N N . VAL A 1 131 ? -9.891 2.571 -7.731 1.00 69.19 131 VAL A N 1
ATOM 1016 C CA . VAL A 1 131 ? -9.697 4.030 -7.855 1.00 69.19 131 VAL A CA 1
ATOM 1017 C C . VAL A 1 131 ? -9.991 4.824 -6.580 1.00 69.19 131 VAL A C 1
ATOM 1019 O O . VAL A 1 131 ? -11.065 4.699 -5.998 1.00 69.19 131 VAL A O 1
ATOM 1022 N N . ILE A 1 132 ? -9.070 5.733 -6.225 1.00 61.50 132 ILE A N 1
ATOM 1023 C CA . ILE A 1 132 ? -9.299 6.893 -5.343 1.00 61.50 132 ILE A CA 1
ATOM 1024 C C . ILE A 1 132 ? -8.483 8.087 -5.884 1.00 61.50 132 ILE A C 1
ATOM 1026 O O . ILE A 1 132 ? -7.297 8.212 -5.598 1.00 61.50 132 ILE A O 1
ATOM 1030 N N . GLY A 1 133 ? -9.120 9.001 -6.624 1.00 54.22 133 GLY A N 1
ATOM 1031 C CA . GLY A 1 133 ? -8.517 10.288 -7.015 1.00 54.22 133 GLY A CA 1
ATOM 1032 C C . GLY A 1 133 ? -7.721 10.318 -8.333 1.00 54.22 133 GLY A C 1
ATOM 1033 O O . GLY A 1 133 ? -7.626 9.340 -9.071 1.00 54.22 133 GLY A O 1
ATOM 1034 N N . SER A 1 134 ? -7.205 11.504 -8.673 1.00 46.50 134 SER A N 1
ATOM 1035 C CA . SER A 1 134 ? -6.797 11.894 -10.036 1.00 46.50 134 SER A CA 1
ATOM 1036 C C . SER A 1 134 ? -5.357 11.553 -10.451 1.00 46.50 134 SER A C 1
ATOM 1038 O O . SER A 1 134 ? -5.064 11.569 -11.645 1.00 46.50 134 SER A O 1
ATOM 1040 N N . LEU A 1 135 ? -4.468 11.196 -9.518 1.00 57.09 135 LEU A N 1
ATOM 1041 C CA . LEU A 1 135 ? -3.067 10.813 -9.801 1.00 57.09 135 LEU A CA 1
ATOM 1042 C C . LEU A 1 135 ? -2.898 9.327 -10.173 1.00 57.09 135 LEU A C 1
ATOM 1044 O O . LEU A 1 135 ? -1.786 8.841 -10.368 1.00 57.09 135 LEU A O 1
ATOM 1048 N N . CYS A 1 136 ? -3.997 8.576 -10.252 1.00 66.44 136 CYS A N 1
ATOM 1049 C CA . CYS A 1 136 ? -3.949 7.124 -10.133 1.00 66.44 136 CYS A CA 1
ATOM 1050 C C . CYS A 1 136 ? -3.473 6.334 -11.356 1.00 66.44 136 CYS A C 1
ATOM 1052 O O . CYS A 1 136 ? -3.251 5.147 -11.171 1.00 66.44 136 CYS A O 1
ATOM 1054 N N . ARG A 1 137 ? -3.321 6.884 -12.574 1.00 74.62 137 ARG A N 1
ATOM 1055 C CA . ARG A 1 137 ? -3.050 6.019 -13.749 1.00 74.62 137 ARG A CA 1
ATOM 1056 C C . ARG A 1 137 ? -1.710 5.280 -13.658 1.00 74.62 137 ARG A C 1
ATOM 1058 O O . ARG A 1 137 ? -1.719 4.060 -13.616 1.00 74.62 137 ARG A O 1
ATOM 1065 N N . LEU A 1 138 ? -0.594 6.001 -13.530 1.00 80.19 138 LEU A N 1
ATOM 1066 C CA . LEU A 1 138 ? 0.732 5.376 -13.405 1.00 80.19 138 LEU A CA 1
ATOM 1067 C C . LEU A 1 138 ? 0.805 4.432 -12.193 1.00 80.19 138 LEU A C 1
ATOM 1069 O O . LEU A 1 138 ? 1.326 3.328 -12.291 1.00 80.19 138 LEU A O 1
ATOM 1073 N N . HIS A 1 139 ? 0.237 4.841 -11.055 1.00 83.69 139 HIS A N 1
ATOM 1074 C CA . HIS A 1 139 ? 0.228 4.008 -9.852 1.00 83.69 139 HIS A CA 1
ATOM 1075 C C . HIS A 1 139 ? -0.668 2.768 -9.990 1.00 83.69 139 HIS A C 1
ATOM 1077 O O . HIS A 1 139 ? -0.331 1.727 -9.439 1.00 83.69 139 HIS A O 1
ATOM 1083 N N . ALA A 1 140 ? -1.767 2.835 -10.747 1.00 84.44 140 ALA A N 1
ATOM 1084 C CA . ALA A 1 140 ? -2.576 1.667 -11.083 1.00 84.44 140 ALA A CA 1
ATOM 1085 C C . ALA A 1 140 ? -1.785 0.679 -11.947 1.00 84.44 140 ALA A C 1
ATOM 1087 O O . ALA A 1 140 ? -1.749 -0.501 -11.607 1.00 84.44 140 ALA A O 1
ATOM 1088 N N . ASP A 1 141 ? -1.081 1.161 -12.974 1.00 87.25 141 ASP A N 1
ATOM 1089 C CA . ASP A 1 141 ? -0.231 0.325 -13.830 1.00 87.25 141 ASP A CA 1
ATOM 1090 C C . ASP A 1 141 ? 0.878 -0.366 -12.995 1.00 87.25 141 ASP A C 1
ATOM 1092 O O . ASP A 1 141 ? 1.089 -1.578 -13.097 1.00 87.25 141 ASP A O 1
ATOM 1096 N N . VAL A 1 142 ? 1.526 0.369 -12.076 1.00 89.62 142 VAL A N 1
ATOM 1097 C CA . VAL A 1 142 ? 2.506 -0.175 -11.108 1.00 89.62 142 VAL A CA 1
ATOM 1098 C C . VAL A 1 142 ? 1.873 -1.214 -10.172 1.00 89.62 142 VAL A C 1
ATOM 1100 O O . VAL A 1 142 ? 2.480 -2.259 -9.913 1.00 89.62 142 VAL A O 1
ATOM 1103 N N . HIS A 1 143 ? 0.660 -0.974 -9.665 1.00 90.00 143 HIS A N 1
ATOM 1104 C CA . HIS A 1 143 ? -0.056 -1.931 -8.815 1.00 90.00 143 HIS A CA 1
ATOM 1105 C C . HIS A 1 143 ? -0.422 -3.212 -9.580 1.00 90.00 143 HIS A C 1
ATOM 1107 O O . HIS A 1 143 ? -0.204 -4.307 -9.056 1.00 90.00 143 HIS A O 1
ATOM 1113 N N . GLU A 1 144 ? -0.925 -3.104 -10.813 1.00 90.62 144 GLU A N 1
ATOM 1114 C CA . GLU A 1 144 ? -1.254 -4.255 -11.662 1.00 90.62 144 GLU A CA 1
ATOM 1115 C C . GLU A 1 144 ? -0.013 -5.100 -11.968 1.00 90.62 144 GLU A C 1
ATOM 1117 O O . GLU A 1 144 ? -0.034 -6.318 -11.761 1.00 90.62 144 GLU A O 1
ATOM 1122 N N . LEU A 1 145 ? 1.097 -4.467 -12.365 1.00 93.75 145 LEU A N 1
ATOM 1123 C CA . LEU A 1 145 ? 2.376 -5.150 -12.585 1.00 93.75 145 LEU A CA 1
ATOM 1124 C C . LEU A 1 145 ? 2.899 -5.817 -11.307 1.00 93.75 145 LEU A C 1
ATOM 1126 O O . LEU A 1 145 ? 3.354 -6.960 -11.360 1.00 93.75 145 LEU A O 1
ATOM 1130 N N . THR A 1 146 ? 2.777 -5.160 -10.150 1.00 94.19 146 THR A N 1
ATOM 1131 C CA . THR A 1 146 ? 3.185 -5.718 -8.848 1.00 94.19 146 THR A CA 1
ATOM 1132 C C . THR A 1 146 ? 2.363 -6.956 -8.477 1.00 94.19 146 THR A C 1
ATOM 1134 O O . THR A 1 146 ? 2.924 -7.976 -8.063 1.00 94.19 146 THR A O 1
ATOM 1137 N N . VAL A 1 147 ? 1.038 -6.910 -8.657 1.00 93.88 147 VAL A N 1
ATOM 1138 C CA . VAL A 1 147 ? 0.147 -8.058 -8.413 1.00 93.88 147 VAL A CA 1
ATOM 1139 C C . VAL A 1 147 ? 0.459 -9.194 -9.387 1.00 93.88 147 VAL A C 1
ATOM 1141 O O . VAL A 1 147 ? 0.604 -10.342 -8.962 1.00 93.88 147 VAL A O 1
ATOM 1144 N N . LYS A 1 148 ? 0.632 -8.888 -10.677 1.00 95.44 148 LYS A N 1
ATOM 1145 C CA . LYS A 1 148 ? 0.978 -9.878 -11.702 1.00 95.44 148 LYS A CA 1
ATOM 1146 C C . LYS A 1 148 ? 2.324 -10.548 -11.410 1.00 95.44 148 LYS A C 1
ATOM 1148 O O . LYS A 1 148 ? 2.400 -11.776 -11.404 1.00 95.44 148 LYS A O 1
ATOM 1153 N N . ALA A 1 149 ? 3.349 -9.768 -11.059 1.00 96.50 149 ALA A N 1
ATOM 1154 C CA . ALA A 1 149 ? 4.649 -10.274 -10.625 1.00 96.50 149 ALA A CA 1
ATOM 1155 C C . ALA A 1 149 ? 4.513 -11.249 -9.446 1.00 96.50 149 ALA A C 1
ATOM 1157 O O . ALA A 1 149 ? 5.108 -12.326 -9.471 1.00 96.50 149 ALA A O 1
ATOM 1158 N N . ALA A 1 150 ? 3.697 -10.912 -8.440 1.00 94.81 150 ALA A N 1
ATOM 1159 C CA . ALA A 1 150 ? 3.475 -11.757 -7.267 1.00 94.81 150 ALA A CA 1
ATOM 1160 C C . ALA A 1 150 ? 2.723 -13.067 -7.574 1.00 94.81 150 ALA A C 1
ATOM 1162 O O . ALA A 1 150 ? 3.035 -14.107 -6.985 1.00 94.81 150 ALA A O 1
ATOM 1163 N N . LEU A 1 151 ? 1.754 -13.037 -8.495 1.00 95.69 151 LEU A N 1
ATOM 1164 C CA . LEU A 1 151 ? 0.996 -14.220 -8.920 1.00 95.69 151 LEU A CA 1
ATOM 1165 C C . LEU A 1 151 ? 1.844 -15.179 -9.772 1.00 95.69 151 LEU A C 1
ATOM 1167 O O . LEU A 1 151 ? 1.794 -16.398 -9.557 1.00 95.69 151 LEU A O 1
ATOM 1171 N N . GLU A 1 152 ? 2.633 -14.624 -10.696 1.00 96.69 152 GLU A N 1
ATOM 1172 C CA . GLU A 1 152 ? 3.488 -15.359 -11.639 1.00 96.69 152 GLU A CA 1
ATOM 1173 C C . GLU A 1 152 ? 4.863 -15.743 -11.055 1.00 96.69 152 GLU A C 1
ATOM 1175 O O . GLU A 1 152 ? 5.540 -16.595 -11.620 1.00 96.69 152 GLU A O 1
ATOM 1180 N N . GLY A 1 153 ? 5.292 -15.139 -9.939 1.00 96.25 153 GLY A N 1
ATOM 1181 C CA . GLY A 1 153 ? 6.657 -15.292 -9.406 1.00 96.25 153 GLY A CA 1
ATOM 1182 C C . GLY A 1 153 ? 7.725 -14.575 -10.246 1.00 9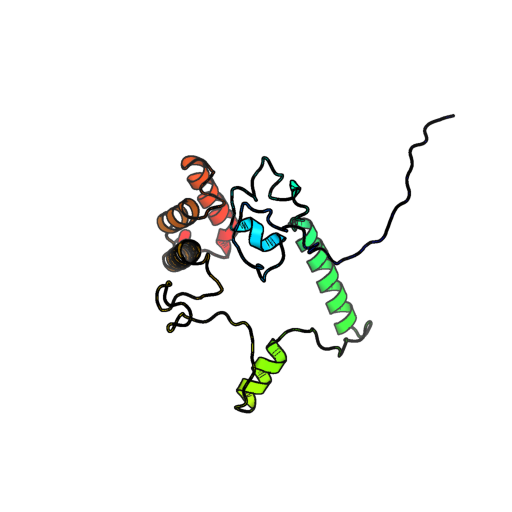6.25 153 GLY A C 1
ATOM 1183 O O . GLY A 1 153 ? 8.907 -14.916 -10.191 1.00 96.25 153 GLY A O 1
ATOM 1184 N N . SER A 1 154 ? 7.320 -13.595 -11.058 1.00 97.38 154 SER A N 1
ATOM 1185 C CA . SER A 1 154 ? 8.149 -13.018 -12.116 1.00 97.38 154 SER A CA 1
ATOM 1186 C C . SER A 1 154 ? 9.018 -11.857 -11.624 1.00 97.38 154 SER A C 1
ATOM 1188 O O . SER A 1 154 ? 8.549 -10.733 -11.424 1.00 97.38 154 SER A O 1
ATOM 1190 N N . ARG A 1 155 ? 10.328 -12.106 -11.484 1.00 95.12 155 ARG A N 1
ATOM 1191 C CA . ARG A 1 155 ? 11.329 -11.071 -11.159 1.00 95.12 155 ARG A CA 1
ATOM 1192 C C . ARG A 1 155 ? 11.393 -9.957 -12.213 1.00 95.12 155 ARG A C 1
ATOM 1194 O O . ARG A 1 155 ? 11.664 -8.816 -11.854 1.00 95.12 155 ARG A O 1
ATOM 1201 N N . SER A 1 156 ? 11.158 -10.257 -13.494 1.00 95.31 156 SER A N 1
ATOM 1202 C CA . SER A 1 156 ? 11.189 -9.233 -14.549 1.00 95.31 156 SER A CA 1
ATOM 1203 C C . SER A 1 156 ? 10.023 -8.254 -14.423 1.00 95.31 156 SER A C 1
ATOM 1205 O O . SER A 1 156 ? 10.258 -7.053 -14.487 1.00 95.31 156 SER A O 1
ATOM 1207 N N . LEU A 1 157 ? 8.808 -8.739 -14.142 1.00 96.12 157 LEU A N 1
ATOM 1208 C CA . LEU A 1 157 ? 7.650 -7.870 -13.889 1.00 96.12 157 LEU A CA 1
ATOM 1209 C C . LEU A 1 157 ? 7.815 -7.043 -12.604 1.00 96.12 157 LEU A C 1
ATOM 1211 O O . LEU A 1 157 ? 7.390 -5.893 -12.558 1.00 96.12 157 LEU A O 1
ATOM 1215 N N . LEU A 1 158 ? 8.475 -7.588 -11.573 1.00 94.31 158 LEU A N 1
ATOM 1216 C CA . LEU A 1 158 ? 8.821 -6.815 -10.375 1.00 94.31 158 LEU A CA 1
ATOM 1217 C C . LEU A 1 158 ? 9.797 -5.670 -10.696 1.00 94.31 158 LEU A C 1
ATOM 1219 O O . LEU A 1 158 ? 9.635 -4.568 -10.179 1.00 94.31 158 LEU A O 1
ATOM 1223 N N . LEU A 1 159 ? 10.803 -5.912 -11.543 1.00 92.88 159 LEU A N 1
ATOM 1224 C CA . LEU A 1 159 ? 11.725 -4.859 -11.980 1.00 92.88 159 LEU A CA 1
ATOM 1225 C C . LEU A 1 159 ? 11.046 -3.807 -12.856 1.00 92.88 159 LEU A C 1
ATOM 1227 O O . LEU A 1 159 ? 11.365 -2.628 -12.727 1.00 92.88 159 LEU A O 1
ATOM 1231 N N . GLU A 1 160 ? 10.105 -4.209 -13.707 1.00 92.94 160 GLU A N 1
ATOM 1232 C CA . GLU A 1 160 ? 9.289 -3.289 -14.501 1.00 92.94 160 GLU A CA 1
ATOM 1233 C C . GLU A 1 160 ? 8.442 -2.384 -13.592 1.00 92.94 160 GLU A C 1
ATOM 1235 O O . GLU A 1 160 ? 8.518 -1.162 -13.707 1.00 92.94 160 GLU A O 1
ATOM 1240 N N . ALA A 1 161 ? 7.748 -2.961 -12.602 1.00 92.81 161 ALA A N 1
ATOM 1241 C CA . ALA A 1 161 ? 6.995 -2.205 -11.600 1.00 92.81 161 ALA A CA 1
ATOM 1242 C C . ALA A 1 161 ? 7.880 -1.216 -10.813 1.00 92.81 161 ALA A C 1
ATOM 1244 O O . ALA A 1 161 ? 7.515 -0.053 -10.668 1.00 92.81 161 ALA A O 1
ATOM 1245 N N . LEU A 1 162 ? 9.068 -1.643 -10.359 1.00 91.06 162 LEU A N 1
ATOM 1246 C CA . LEU A 1 162 ? 10.030 -0.772 -9.661 1.00 91.06 162 LEU A CA 1
ATOM 1247 C C . LEU A 1 162 ? 10.620 0.328 -10.560 1.00 91.06 162 LEU A C 1
ATOM 1249 O O . LEU A 1 162 ? 10.969 1.396 -10.061 1.00 91.06 162 LEU A O 1
ATOM 1253 N N . SER A 1 163 ? 10.741 0.084 -11.867 1.00 89.75 163 SER A N 1
ATOM 1254 C CA . SER A 1 163 ? 11.238 1.081 -12.828 1.00 89.75 163 SER A CA 1
ATOM 1255 C C . SER A 1 163 ? 10.190 2.150 -13.158 1.00 89.75 163 SER A C 1
ATOM 1257 O O . SER A 1 163 ? 10.551 3.251 -13.566 1.00 89.75 163 SER A O 1
ATOM 1259 N N . LEU A 1 164 ? 8.903 1.823 -13.000 1.00 87.94 164 LEU A N 1
ATOM 1260 C CA . LEU A 1 164 ? 7.770 2.731 -13.208 1.00 87.94 164 LEU A CA 1
ATOM 1261 C C . LEU A 1 164 ? 7.327 3.453 -11.926 1.00 87.94 164 LEU A C 1
ATOM 1263 O O . LEU A 1 164 ? 6.701 4.509 -12.012 1.00 87.94 164 LEU A O 1
ATOM 1267 N N . ASP A 1 165 ? 7.643 2.907 -10.749 1.00 88.00 165 ASP A N 1
ATOM 1268 C CA . ASP A 1 165 ? 7.374 3.558 -9.468 1.00 88.00 165 ASP A CA 1
ATOM 1269 C C . ASP A 1 165 ? 8.164 4.881 -9.341 1.00 88.00 165 ASP A C 1
ATOM 1271 O O . ASP A 1 165 ? 9.395 4.877 -9.456 1.00 88.00 165 ASP A O 1
ATOM 1275 N N . PRO A 1 166 ? 7.501 6.024 -9.075 1.00 82.75 166 PRO A N 1
ATOM 1276 C CA . PRO A 1 166 ? 8.173 7.321 -9.049 1.00 82.75 166 PRO A CA 1
ATOM 1277 C C . PRO A 1 166 ? 9.271 7.472 -7.979 1.00 82.75 166 PRO A C 1
ATOM 1279 O O . PRO A 1 166 ? 10.184 8.279 -8.172 1.00 82.75 166 PRO A O 1
ATOM 1282 N N . LEU A 1 167 ? 9.214 6.739 -6.859 1.00 83.31 167 LEU A N 1
ATOM 1283 C CA . LEU A 1 167 ? 10.223 6.834 -5.795 1.00 83.31 167 LEU A CA 1
ATOM 1284 C C . LEU A 1 167 ? 11.484 6.036 -6.123 1.00 83.31 167 LEU A C 1
ATOM 1286 O O . LEU A 1 167 ? 12.580 6.475 -5.762 1.00 83.31 167 LEU A O 1
ATOM 1290 N N . SER A 1 168 ? 11.353 4.889 -6.796 1.00 81.38 168 SER A N 1
ATOM 1291 C CA . SER A 1 168 ? 12.503 4.089 -7.228 1.00 81.38 168 SER A CA 1
ATOM 1292 C C . SER A 1 168 ? 13.026 4.444 -8.624 1.00 81.38 168 SER A C 1
ATOM 1294 O O . SER A 1 168 ? 14.218 4.274 -8.861 1.00 81.38 168 SER A O 1
ATOM 1296 N N . GLY A 1 169 ? 12.226 5.057 -9.501 1.00 69.88 169 GLY A N 1
ATOM 1297 C CA . GLY A 1 169 ? 12.653 5.523 -10.832 1.00 69.88 169 GLY A CA 1
ATOM 1298 C C . GLY A 1 169 ? 13.731 6.626 -10.853 1.00 69.88 169 GLY A C 1
ATOM 1299 O O . GLY A 1 169 ? 14.187 7.012 -11.926 1.00 69.88 169 GLY A O 1
ATOM 1300 N N . LEU A 1 170 ? 14.149 7.137 -9.687 1.00 71.81 170 LEU A N 1
ATOM 1301 C CA . LEU A 1 170 ? 15.310 8.026 -9.526 1.00 71.81 170 LEU A CA 1
ATOM 1302 C C . LEU A 1 170 ? 16.637 7.284 -9.262 1.00 71.81 170 LEU A C 1
ATOM 1304 O O . LEU A 1 170 ? 17.681 7.935 -9.231 1.00 71.81 170 LEU A O 1
ATOM 1308 N N . ALA A 1 171 ? 16.608 5.970 -9.021 1.00 75.62 171 ALA A N 1
ATOM 1309 C CA . ALA A 1 171 ? 17.802 5.148 -8.815 1.00 75.62 171 ALA A CA 1
ATOM 1310 C C . ALA A 1 171 ? 18.360 4.617 -10.145 1.00 75.62 171 ALA A C 1
ATOM 1312 O O . ALA A 1 171 ? 17.629 4.480 -11.130 1.00 75.62 171 ALA A O 1
ATOM 1313 N N . ASP A 1 172 ? 19.646 4.259 -10.168 1.00 80.38 172 ASP A N 1
ATOM 1314 C CA . ASP A 1 172 ? 20.247 3.661 -11.361 1.00 80.38 172 ASP A CA 1
ATOM 1315 C C . ASP A 1 172 ? 19.646 2.270 -11.631 1.00 80.38 172 ASP A C 1
ATOM 1317 O O . ASP A 1 172 ? 19.420 1.467 -10.723 1.00 80.38 172 ASP A O 1
ATOM 1321 N N . PHE A 1 173 ? 19.432 1.929 -12.906 1.00 76.88 173 PHE A N 1
ATOM 1322 C CA . PHE A 1 173 ? 18.779 0.668 -13.290 1.00 76.88 173 PHE A CA 1
ATOM 1323 C C . PHE A 1 173 ? 19.508 -0.587 -12.763 1.00 76.88 173 PHE A C 1
ATOM 1325 O O . PHE A 1 173 ? 18.883 -1.600 -12.440 1.00 76.88 173 PHE A O 1
ATOM 1332 N N . SER A 1 174 ? 20.835 -0.523 -12.613 1.00 80.00 174 SER A N 1
ATOM 1333 C CA . SER A 1 174 ? 21.630 -1.578 -11.969 1.00 80.00 174 SER A CA 1
ATOM 1334 C C . SER A 1 174 ? 21.335 -1.730 -10.472 1.00 80.00 174 SER A C 1
ATOM 1336 O O . SER A 1 174 ? 21.321 -2.854 -9.966 1.00 80.00 174 SER A O 1
ATOM 1338 N N . GLU A 1 175 ? 21.060 -0.629 -9.769 1.00 87.19 175 GLU A N 1
ATOM 1339 C CA . GLU A 1 175 ? 20.704 -0.632 -8.346 1.00 87.19 175 GLU A CA 1
ATOM 1340 C C . GLU A 1 175 ? 19.291 -1.186 -8.130 1.00 87.19 175 GLU A C 1
ATOM 1342 O O . GLU A 1 175 ? 19.081 -1.959 -7.194 1.00 87.19 175 GLU A O 1
ATOM 1347 N N . LEU A 1 176 ? 18.344 -0.887 -9.031 1.00 88.69 176 LEU A N 1
ATOM 1348 C CA . LEU A 1 176 ? 17.007 -1.503 -9.034 1.00 88.69 176 LEU A CA 1
ATOM 1349 C C . LEU A 1 176 ? 17.083 -3.032 -9.134 1.00 88.69 176 LEU A C 1
ATOM 1351 O O . LEU A 1 176 ? 16.363 -3.740 -8.422 1.00 88.69 176 LEU A O 1
ATOM 1355 N N . GLY A 1 177 ? 18.013 -3.536 -9.953 1.00 90.69 177 GLY A N 1
ATOM 1356 C CA . GLY A 1 177 ? 18.389 -4.947 -10.017 1.00 90.69 177 GLY A CA 1
ATOM 1357 C C . GLY A 1 177 ? 18.668 -5.537 -8.633 1.00 90.69 177 GLY A C 1
ATOM 1358 O O . GLY A 1 177 ? 17.947 -6.433 -8.185 1.00 90.69 177 GLY A O 1
ATOM 1359 N N . GLU A 1 178 ? 19.677 -5.005 -7.938 1.00 91.44 178 GLU A N 1
ATOM 1360 C CA . GLU A 1 178 ? 20.086 -5.489 -6.613 1.00 91.44 178 GLU A CA 1
ATOM 1361 C C . GLU A 1 178 ? 18.996 -5.285 -5.546 1.00 91.44 178 GLU A C 1
ATOM 1363 O O . GLU A 1 178 ? 18.771 -6.163 -4.702 1.00 91.44 178 GLU A O 1
ATOM 1368 N N . LEU A 1 179 ? 18.288 -4.152 -5.592 1.00 90.62 179 LEU A N 1
ATOM 1369 C CA . LEU A 1 179 ? 17.187 -3.831 -4.688 1.00 90.62 179 LEU A CA 1
ATOM 1370 C C . LEU A 1 179 ? 16.073 -4.878 -4.791 1.00 90.62 179 LEU A C 1
ATOM 1372 O O . LEU A 1 179 ? 15.643 -5.396 -3.758 1.00 90.62 179 LEU A O 1
ATOM 1376 N N . SER A 1 180 ? 15.664 -5.252 -6.008 1.00 92.38 180 SER A N 1
ATOM 1377 C CA . SER A 1 180 ? 14.648 -6.290 -6.222 1.00 92.38 180 SER A CA 1
ATOM 1378 C C . SER A 1 180 ? 15.067 -7.632 -5.602 1.00 92.38 180 SER A C 1
ATOM 1380 O O . SER A 1 180 ? 14.300 -8.235 -4.849 1.00 92.38 180 SER A O 1
ATOM 1382 N N . ASP A 1 181 ? 16.323 -8.051 -5.793 1.00 93.62 181 ASP A N 1
ATOM 1383 C CA . ASP A 1 181 ? 16.852 -9.302 -5.238 1.00 93.62 181 ASP A CA 1
ATOM 1384 C C . ASP A 1 181 ? 16.981 -9.266 -3.716 1.00 93.62 181 ASP A C 1
ATOM 1386 O O . ASP A 1 181 ? 16.859 -10.296 -3.045 1.00 93.62 181 ASP A O 1
ATOM 1390 N N . ARG A 1 182 ? 17.263 -8.096 -3.137 1.00 94.69 182 ARG A N 1
ATOM 1391 C CA . ARG A 1 182 ? 17.305 -7.904 -1.682 1.00 94.69 182 ARG A CA 1
ATOM 1392 C C . ARG A 1 182 ? 15.904 -7.936 -1.080 1.00 94.69 182 ARG A C 1
ATOM 1394 O O . ARG A 1 182 ? 15.711 -8.625 -0.078 1.00 94.69 182 ARG A O 1
ATOM 1401 N N . LEU A 1 183 ? 14.932 -7.272 -1.706 1.00 93.69 183 LEU A N 1
ATOM 1402 C CA . LEU A 1 183 ? 13.528 -7.288 -1.288 1.00 93.69 183 LEU A CA 1
ATOM 1403 C C . LEU A 1 183 ? 12.927 -8.696 -1.381 1.00 93.69 183 LEU A C 1
ATOM 1405 O O . LEU A 1 183 ? 12.321 -9.158 -0.411 1.00 93.69 183 LEU A O 1
ATOM 1409 N N . LEU A 1 184 ? 13.153 -9.411 -2.488 1.00 95.56 184 LEU A N 1
ATOM 1410 C CA . LEU A 1 184 ? 12.700 -10.793 -2.653 1.00 95.56 184 LEU A CA 1
ATOM 1411 C C . LEU A 1 184 ? 13.326 -11.721 -1.607 1.00 95.56 184 LEU A C 1
ATOM 1413 O O . LEU A 1 184 ? 12.605 -12.465 -0.944 1.00 95.56 184 LEU A O 1
ATOM 1417 N N . ARG A 1 185 ? 14.652 -11.666 -1.402 1.00 95.75 185 ARG A N 1
ATOM 1418 C CA . ARG A 1 185 ? 15.332 -12.517 -0.404 1.00 95.75 185 ARG A CA 1
ATOM 1419 C C . ARG A 1 185 ? 14.863 -12.228 1.021 1.00 95.75 185 ARG A C 1
ATOM 1421 O O . ARG A 1 185 ? 14.615 -13.174 1.766 1.00 95.75 185 ARG A O 1
ATOM 1428 N N . ALA A 1 186 ? 14.682 -10.956 1.384 1.00 94.75 186 ALA A N 1
ATOM 1429 C CA . ALA A 1 186 ? 14.161 -10.563 2.695 1.00 94.75 186 ALA A CA 1
ATOM 1430 C C . ALA A 1 186 ? 12.722 -11.056 2.944 1.00 94.75 186 ALA A C 1
ATOM 1432 O O . ALA A 1 186 ? 12.362 -11.345 4.083 1.00 94.75 186 ALA A O 1
ATOM 1433 N N . ASN A 1 187 ? 11.918 -11.202 1.885 1.00 93.94 187 ASN A N 1
ATOM 1434 C CA . ASN A 1 187 ? 10.523 -11.643 1.955 1.00 93.94 187 ASN A CA 1
ATOM 1435 C C . ASN A 1 187 ? 10.306 -13.098 1.493 1.00 93.94 187 ASN A C 1
ATOM 1437 O O . ASN A 1 187 ? 9.164 -13.508 1.288 1.00 93.94 187 ASN A O 1
ATOM 1441 N N . ARG A 1 188 ? 11.367 -13.909 1.361 1.00 94.25 188 ARG A N 1
ATOM 1442 C CA . ARG A 1 188 ? 11.309 -15.266 0.776 1.00 94.25 188 ARG A CA 1
ATOM 1443 C C . ARG A 1 188 ? 10.290 -16.204 1.433 1.00 94.25 188 ARG A C 1
ATOM 1445 O O . ARG A 1 188 ? 9.696 -17.025 0.743 1.00 94.25 188 ARG A O 1
ATOM 1452 N N . SER A 1 189 ? 10.059 -16.078 2.741 1.00 95.25 189 SER A N 1
ATOM 1453 C CA . SER A 1 189 ? 9.039 -16.852 3.470 1.00 95.25 189 SER A CA 1
ATOM 1454 C C . SER A 1 189 ? 7.598 -16.511 3.072 1.00 95.25 189 SER A C 1
ATOM 1456 O O . SER A 1 189 ? 6.711 -17.341 3.238 1.00 95.25 189 SER A O 1
ATOM 1458 N N . TRP A 1 190 ? 7.366 -15.298 2.568 1.00 93.75 190 TRP A N 1
ATOM 1459 C CA . TRP A 1 190 ? 6.052 -14.773 2.184 1.00 93.75 190 TRP A CA 1
ATOM 1460 C C . TRP A 1 190 ? 5.825 -14.817 0.668 1.00 93.75 190 TRP A C 1
ATOM 1462 O O . TRP A 1 190 ? 4.684 -14.880 0.221 1.00 93.75 190 TRP A O 1
ATOM 1472 N N . LEU A 1 191 ? 6.908 -14.825 -0.118 1.00 94.38 191 LEU A N 1
ATOM 1473 C CA . LEU A 1 191 ? 6.903 -14.811 -1.584 1.00 94.38 191 LEU A CA 1
ATOM 1474 C C . LEU A 1 191 ? 7.577 -16.065 -2.196 1.00 94.38 191 LEU A C 1
ATOM 1476 O O . LEU A 1 191 ? 8.474 -15.927 -3.031 1.00 94.38 191 LEU A O 1
ATOM 1480 N N . PRO A 1 192 ? 7.180 -17.302 -1.826 1.00 93.81 192 PRO A N 1
ATOM 1481 C CA . PRO A 1 192 ? 7.878 -18.521 -2.255 1.00 93.81 192 PRO A CA 1
ATOM 1482 C C . PRO A 1 192 ? 7.865 -18.746 -3.778 1.00 93.81 192 PRO A C 1
ATOM 1484 O O . PRO A 1 192 ? 8.792 -19.356 -4.306 1.00 93.81 192 PRO A O 1
ATOM 1487 N N . ARG A 1 193 ? 6.863 -18.210 -4.494 1.00 95.31 193 ARG A N 1
ATOM 1488 C CA . ARG A 1 193 ? 6.710 -18.344 -5.957 1.00 95.31 193 ARG A CA 1
ATOM 1489 C C . ARG A 1 193 ? 7.889 -17.789 -6.764 1.00 95.31 193 ARG A C 1
ATOM 1491 O O . ARG A 1 193 ? 8.159 -18.307 -7.832 1.00 95.31 193 ARG A O 1
ATOM 1498 N N . PHE A 1 194 ? 8.619 -16.798 -6.247 1.00 95.69 194 PHE A N 1
ATOM 1499 C CA . PHE A 1 194 ? 9.817 -16.242 -6.903 1.00 95.69 194 PHE A CA 1
ATOM 1500 C C . PHE A 1 194 ? 11.072 -17.125 -6.749 1.00 95.69 194 PHE A C 1
ATOM 1502 O O . PHE A 1 194 ? 12.148 -16.765 -7.220 1.00 95.69 194 PHE A O 1
ATOM 1509 N N . PHE A 1 195 ? 10.962 -18.247 -6.031 1.00 94.44 195 PHE A N 1
ATOM 1510 C CA . PHE A 1 195 ? 12.065 -19.153 -5.695 1.00 94.44 195 PHE A CA 1
ATOM 1511 C C . PHE A 1 195 ? 11.731 -20.623 -5.993 1.00 94.44 195 PHE A C 1
ATOM 1513 O O . PHE A 1 195 ? 12.345 -21.510 -5.392 1.00 94.44 195 PHE A O 1
ATOM 1520 N N . THR A 1 196 ? 10.724 -20.856 -6.841 1.00 82.50 196 THR A N 1
ATOM 1521 C CA . THR A 1 196 ? 10.257 -22.177 -7.288 1.00 82.50 196 THR A CA 1
ATOM 1522 C C . THR A 1 196 ? 10.635 -22.374 -8.750 1.00 82.50 196 THR A C 1
ATOM 1524 O O . THR A 1 196 ? 11.138 -23.472 -9.060 1.00 82.50 196 THR A O 1
#

pLDDT: mean 78.06, std 21.71, range [19.45, 97.38]

Organism: NCBI:txid2163881

Sequence (196 aa):
MVVDVMDEALDVWVICDGWRLNFGPFLELDLPLAGDRHLIEFYPSLCNLQNGYGMKYGVLKTTVDARRLTKLRQLDHIRQLASGAKEASWQRSGEEMTEIMKAVITGGATTAIVNVPNGGQLTNMPREVIVIGSLCRLHADVHELTVKAALEGSRSLLLEALSLDPLSGLADFSELGELSDRLLRANRSWLPRFFT

Secondary structure (DSSP, 8-state):
------------------------TT------SS-HHHHGGG-TTTSSGGGTTTGGGTPPP--HHHHHHHHHHHHHHHHHHHTTSSPPP-S--S-THHHHHHHHHHT--------EE-SSSSTTS-SS-EE-STTHHHHHHHHHHHHHHHHHT-HHHHHHHHHHSTTTTTS-HHHHHHHHHHHHHHTTTT-GGGG-

Foldseek 3Di:
DDDDDDDDDDDPPPDPLPVQPPPDPPDPDPDDPDRPQVVLQLPQVQQDVVCPGNVVRVHDDCDPVNVVVVVVVVVVVVVCCVVVVDDDDPDDPPDCVVVVVVCVVVVHDDDDDDFFFCPPPPVPEDGGQGDDDDSCHLVSVLVVLVVVCLVQLPLVSPLVSLCSRSNNVVDDSVVSVVVSVVVCVVCCVPRVNVVD